Protein AF-A0A438F5X7-F1 (afdb_monomer_lite)

Radius of gyration: 51.56 Å; chains: 1; bounding box: 96×73×176 Å

Organism: Vitis vinifera (NCBI:txid29760)

Structure (mmCIF, N/CA/C/O backbone):
data_AF-A0A438F5X7-F1
#
_entry.id   AF-A0A438F5X7-F1
#
loop_
_atom_site.group_PDB
_atom_site.id
_atom_site.type_symbol
_atom_site.label_atom_id
_atom_site.label_alt_id
_atom_site.label_comp_id
_atom_site.label_asym_id
_atom_site.label_entity_id
_atom_site.label_seq_id
_atom_site.pdbx_PDB_ins_code
_atom_site.Cartn_x
_atom_site.Cartn_y
_atom_site.Cartn_z
_atom_site.occupancy
_atom_site.B_iso_or_equiv
_atom_site.auth_seq_id
_atom_site.auth_comp_id
_atom_site.auth_asym_id
_atom_site.auth_atom_id
_atom_site.pdbx_PDB_model_num
ATOM 1 N N . MET A 1 1 ? -17.882 -54.448 -46.884 1.00 40.34 1 MET A N 1
ATOM 2 C CA . MET A 1 1 ? -16.966 -53.288 -46.824 1.00 40.34 1 MET A CA 1
ATOM 3 C C . MET A 1 1 ? -17.602 -52.242 -45.924 1.00 40.34 1 MET A C 1
ATOM 5 O O . MET A 1 1 ? -18.756 -51.895 -46.137 1.00 40.34 1 MET A O 1
ATOM 9 N N . ALA A 1 2 ? -16.912 -51.897 -44.838 1.00 37.09 2 ALA A N 1
ATOM 10 C CA . ALA A 1 2 ? -17.431 -51.142 -43.701 1.00 37.09 2 ALA A CA 1
ATOM 11 C C . ALA A 1 2 ? -17.610 -49.647 -44.017 1.00 37.09 2 ALA A C 1
ATOM 13 O O . ALA A 1 2 ? -16.765 -49.048 -44.678 1.00 37.09 2 ALA A O 1
ATOM 14 N N . LYS A 1 3 ? -18.699 -49.050 -43.517 1.00 41.62 3 LYS A N 1
ATOM 15 C CA . LYS A 1 3 ? -18.909 -47.595 -43.492 1.00 41.62 3 LYS A CA 1
ATOM 16 C C . LYS A 1 3 ? -18.170 -47.022 -42.277 1.00 41.62 3 LYS A C 1
ATOM 18 O O . LYS A 1 3 ? -18.435 -47.506 -41.175 1.00 41.62 3 LYS A O 1
ATOM 23 N N . PRO A 1 4 ? -17.297 -46.011 -42.416 1.00 43.97 4 PRO A N 1
ATOM 24 C CA . PRO A 1 4 ? -16.780 -45.317 -41.252 1.00 43.97 4 PRO A CA 1
ATOM 25 C C . PRO A 1 4 ? -17.845 -44.338 -40.747 1.00 43.97 4 PRO A C 1
ATOM 27 O O . PRO A 1 4 ? -18.221 -43.385 -41.425 1.00 43.97 4 PRO A O 1
ATOM 30 N N . VAL A 1 5 ? -18.348 -44.614 -39.547 1.00 46.50 5 VAL A N 1
ATOM 31 C CA . VAL A 1 5 ? -19.046 -43.649 -38.698 1.00 46.50 5 VAL A CA 1
ATOM 32 C C . VAL A 1 5 ? -17.956 -42.772 -38.086 1.00 46.50 5 VAL A C 1
ATOM 34 O O . VAL A 1 5 ? -17.192 -43.246 -37.249 1.00 46.50 5 VAL A O 1
ATOM 37 N N . ALA A 1 6 ? -17.841 -41.528 -38.548 1.00 45.94 6 ALA A N 1
ATOM 38 C CA . ALA A 1 6 ? -16.925 -40.547 -37.982 1.00 45.94 6 ALA A CA 1
ATOM 39 C C . ALA A 1 6 ? -17.704 -39.543 -37.127 1.00 45.94 6 ALA A C 1
ATOM 41 O O . ALA A 1 6 ? -18.718 -38.976 -37.526 1.00 45.94 6 ALA A O 1
ATOM 42 N N . TRP A 1 7 ? -17.213 -39.422 -35.907 1.00 48.62 7 TRP A N 1
ATOM 43 C CA . TRP A 1 7 ? -17.745 -38.730 -34.752 1.00 48.62 7 TRP A CA 1
ATOM 44 C C . TRP A 1 7 ? -17.455 -37.230 -34.864 1.00 48.62 7 TRP A C 1
ATOM 46 O O . TRP A 1 7 ? -16.310 -36.833 -35.049 1.00 48.62 7 TRP A O 1
ATOM 56 N N . GLY A 1 8 ? -18.483 -36.397 -34.734 1.00 43.09 8 GLY A N 1
ATOM 57 C CA . GLY A 1 8 ? -18.336 -34.947 -34.670 1.00 43.09 8 GLY A CA 1
ATOM 58 C C . GLY A 1 8 ? -19.686 -34.320 -34.377 1.00 43.09 8 GLY A C 1
ATOM 59 O O . GLY A 1 8 ? -20.473 -34.077 -35.283 1.00 43.09 8 GLY A O 1
ATOM 60 N N . LYS A 1 9 ? -20.007 -34.132 -33.096 1.00 52.09 9 LYS A N 1
ATOM 61 C CA . LYS A 1 9 ? -21.166 -33.325 -32.706 1.00 52.09 9 LYS A CA 1
ATOM 62 C C . LYS A 1 9 ? -20.841 -31.885 -33.099 1.00 52.09 9 LYS A C 1
ATOM 64 O O . LYS A 1 9 ? -19.916 -31.306 -32.542 1.00 52.09 9 LYS A O 1
ATOM 69 N N . ASN A 1 10 ? -21.551 -31.344 -34.083 1.00 57.53 10 ASN A N 1
ATOM 70 C CA . ASN A 1 10 ? -21.410 -29.951 -34.488 1.00 57.53 10 ASN A CA 1
ATOM 71 C C . ASN A 1 10 ? -21.817 -29.068 -33.297 1.00 57.53 10 ASN A C 1
ATOM 73 O O . ASN A 1 10 ? -22.972 -29.080 -32.884 1.00 57.53 10 ASN A O 1
ATOM 77 N N . PHE A 1 11 ? -20.857 -28.346 -32.717 1.00 63.59 11 PHE A N 1
ATOM 78 C CA . PHE A 1 11 ? -21.060 -27.441 -31.574 1.00 63.59 11 PHE A CA 1
ATOM 79 C C . PHE A 1 11 ? -21.682 -26.091 -31.975 1.00 63.59 11 PHE A C 1
ATOM 81 O O . PHE A 1 11 ? -21.768 -25.178 -31.160 1.00 63.59 11 PHE A O 1
ATOM 88 N N . LEU A 1 12 ? -22.096 -25.953 -33.234 1.00 73.88 12 LEU A N 1
ATOM 89 C CA . LEU A 1 12 ? -22.633 -24.728 -33.810 1.00 73.88 12 LEU A CA 1
ATOM 90 C C . LEU A 1 12 ? -24.097 -24.965 -34.196 1.00 73.88 12 LEU A C 1
ATOM 92 O O . LEU A 1 12 ? -24.419 -26.001 -34.778 1.00 73.88 12 LEU A O 1
ATOM 96 N N . SER A 1 13 ? -24.971 -24.012 -33.858 1.00 80.31 13 SER A N 1
ATOM 97 C CA . SER A 1 13 ? -26.378 -24.026 -34.285 1.00 80.31 13 SER A CA 1
ATOM 98 C C . SER A 1 13 ? -26.472 -24.034 -35.816 1.00 80.31 13 SER A C 1
ATOM 100 O O . SER A 1 13 ? -25.595 -23.472 -36.477 1.00 80.31 13 SER A O 1
ATOM 102 N N . SER A 1 14 ? -27.533 -24.630 -36.375 1.00 78.06 14 SER A N 1
ATOM 103 C CA . SER A 1 14 ? -27.770 -24.693 -37.830 1.00 78.06 14 SER A CA 1
ATOM 104 C C . SER A 1 14 ? -27.640 -23.310 -38.476 1.00 78.06 14 SER A C 1
ATOM 106 O O . SER A 1 14 ? -26.926 -23.155 -39.464 1.00 78.06 14 SER A O 1
ATOM 108 N N . ASP A 1 15 ? -28.206 -22.292 -37.829 1.00 80.12 15 ASP A N 1
ATOM 109 C CA . ASP A 1 15 ? -28.169 -20.897 -38.275 1.00 80.12 15 ASP A CA 1
ATOM 110 C C . ASP A 1 15 ? -26.737 -20.340 -38.336 1.00 80.12 15 ASP A C 1
ATOM 112 O O . ASP A 1 15 ? -26.377 -19.600 -39.246 1.00 80.12 15 ASP A O 1
ATOM 116 N N . VAL A 1 16 ? -25.874 -20.734 -37.391 1.00 82.50 16 VAL A N 1
ATOM 117 C CA . VAL A 1 16 ? -24.464 -20.311 -37.362 1.00 82.50 16 VAL A CA 1
ATOM 118 C C . VAL A 1 16 ? -23.668 -21.028 -38.450 1.00 82.50 16 VAL A C 1
ATOM 120 O O . VAL A 1 16 ? -22.801 -20.425 -39.079 1.00 82.50 16 VAL A O 1
ATOM 123 N N . THR A 1 17 ? -23.962 -22.304 -38.710 1.00 81.69 17 THR A N 1
ATOM 124 C CA . THR A 1 17 ? -23.321 -23.039 -39.810 1.00 81.69 17 THR A CA 1
ATOM 125 C C . THR A 1 17 ? -23.743 -22.518 -41.181 1.00 81.69 17 THR A C 1
ATOM 127 O O . THR A 1 17 ? -22.909 -22.435 -42.081 1.00 81.69 17 THR A O 1
ATOM 130 N N . GLU A 1 18 ? -25.004 -22.111 -41.328 1.00 86.44 18 GLU A N 1
ATOM 131 C CA . GLU A 1 18 ? -25.523 -21.490 -42.544 1.00 86.44 18 GLU A CA 1
ATOM 132 C C . GLU A 1 18 ? -24.901 -20.109 -42.760 1.00 86.44 18 GLU A C 1
ATOM 134 O O . GLU A 1 18 ? -24.342 -19.866 -43.825 1.00 86.44 18 GLU A O 1
ATOM 139 N N . ALA A 1 19 ? -24.845 -19.266 -41.725 1.00 85.94 19 ALA A N 1
ATOM 140 C CA . ALA A 1 19 ? -24.191 -17.960 -41.797 1.00 85.94 19 ALA A CA 1
ATOM 141 C C . ALA A 1 19 ? -22.692 -18.057 -42.144 1.00 85.94 19 ALA A C 1
ATOM 143 O O . ALA A 1 19 ? -22.159 -17.216 -42.872 1.00 85.94 19 ALA A O 1
ATOM 144 N N . LEU A 1 20 ? -21.990 -19.087 -41.658 1.00 85.56 20 LEU A N 1
ATOM 145 C CA . LEU A 1 20 ? -20.592 -19.333 -42.026 1.00 85.56 20 LEU A CA 1
ATOM 146 C C . LEU A 1 20 ? -20.448 -19.764 -43.487 1.00 85.56 20 LEU A C 1
ATOM 148 O O . LEU A 1 20 ? -19.564 -19.258 -44.177 1.00 85.56 20 LEU A O 1
ATOM 152 N N . LEU A 1 21 ? -21.323 -20.648 -43.972 1.00 87.38 21 LEU A N 1
ATOM 153 C CA . LEU A 1 21 ? -21.346 -21.053 -45.379 1.00 87.38 21 LEU A CA 1
ATOM 154 C C . LEU A 1 21 ? -21.717 -19.887 -46.302 1.00 87.38 21 LEU A C 1
ATOM 156 O O . LEU A 1 21 ? -21.132 -19.747 -47.375 1.00 87.38 21 LEU A O 1
ATOM 160 N N . GLU A 1 22 ? -22.653 -19.029 -45.901 1.00 87.62 22 GLU A N 1
ATOM 161 C CA . GLU A 1 22 ? -22.992 -17.804 -46.629 1.00 87.62 22 GLU A CA 1
ATOM 162 C C . GLU A 1 22 ? -21.808 -16.840 -46.676 1.00 87.62 22 GLU A C 1
ATOM 164 O O . GLU A 1 22 ? -21.450 -16.357 -47.750 1.00 87.62 22 GLU A O 1
ATOM 169 N N . ARG A 1 23 ? -21.130 -16.621 -45.546 1.00 88.00 23 ARG A N 1
ATOM 170 C CA . ARG A 1 23 ? -19.931 -15.780 -45.488 1.00 88.00 23 ARG A CA 1
ATOM 171 C C . ARG A 1 23 ? -18.790 -16.339 -46.339 1.00 88.00 23 ARG A C 1
ATOM 173 O O . ARG A 1 23 ? -18.093 -15.566 -46.991 1.00 88.00 23 ARG A O 1
ATOM 180 N N . GLU A 1 24 ? -18.613 -17.657 -46.375 1.00 90.94 24 GLU A N 1
ATOM 181 C CA . GLU A 1 24 ? -17.625 -18.315 -47.236 1.00 90.94 24 GLU A CA 1
ATOM 182 C C . GLU A 1 24 ? -17.968 -18.150 -48.724 1.00 90.94 24 GLU A C 1
ATOM 184 O O . GLU A 1 24 ? -17.088 -17.866 -49.538 1.00 90.94 24 GLU A O 1
ATOM 189 N N . ARG A 1 25 ? -19.249 -18.275 -49.094 1.00 92.62 25 ARG A N 1
ATOM 190 C CA . ARG A 1 25 ? -19.718 -18.037 -50.469 1.00 92.62 25 ARG A CA 1
ATOM 191 C C . ARG A 1 25 ? -19.503 -16.592 -50.900 1.00 92.62 25 ARG A C 1
ATOM 193 O O . ARG A 1 25 ? -19.044 -16.369 -52.014 1.00 92.62 25 ARG A O 1
ATOM 200 N N . LEU A 1 26 ? -19.796 -15.629 -50.026 1.00 91.50 26 LEU A N 1
ATOM 201 C CA . LEU A 1 26 ? -19.549 -14.211 -50.291 1.00 91.50 26 LEU A CA 1
ATOM 202 C C . LEU A 1 26 ? -18.054 -13.924 -50.451 1.00 91.50 26 LEU A C 1
ATOM 204 O O . LEU A 1 26 ? -17.671 -13.207 -51.369 1.00 91.50 26 LEU A O 1
ATOM 208 N N . ALA A 1 27 ? -17.205 -14.523 -49.612 1.00 88.00 27 ALA A N 1
ATOM 209 C CA . ALA A 1 27 ? -15.756 -14.385 -49.734 1.00 88.00 27 ALA A CA 1
ATOM 210 C C . ALA A 1 27 ? -15.238 -14.937 -51.071 1.00 88.00 27 ALA A C 1
ATOM 212 O O . ALA A 1 27 ? -14.456 -14.270 -51.742 1.00 88.00 27 ALA A O 1
ATOM 213 N N . LYS A 1 28 ? -15.723 -16.112 -51.495 1.00 92.69 28 LYS A N 1
ATOM 214 C CA . LYS A 1 28 ? -15.392 -16.689 -52.807 1.00 92.69 28 LYS A CA 1
ATOM 215 C C . LYS A 1 28 ? -15.883 -15.822 -53.964 1.00 92.69 28 LYS A C 1
ATOM 217 O O . LYS A 1 28 ? -15.121 -15.582 -54.886 1.00 92.69 28 LYS A O 1
ATOM 222 N N . ALA A 1 29 ? -17.104 -15.293 -53.888 1.00 92.69 29 ALA A N 1
ATOM 223 C CA . ALA A 1 29 ? -17.639 -14.407 -54.920 1.00 92.69 29 ALA A CA 1
ATOM 224 C C . ALA A 1 29 ? -16.824 -13.109 -55.060 1.00 92.69 29 ALA A C 1
ATOM 226 O O . ALA A 1 29 ? -16.543 -12.689 -56.179 1.00 92.69 29 ALA A O 1
ATOM 227 N N . LEU A 1 30 ? -16.404 -12.506 -53.941 1.00 90.00 30 LEU A N 1
ATOM 228 C CA . LEU A 1 30 ? -15.525 -11.331 -53.950 1.00 90.00 30 LEU A CA 1
ATOM 229 C C . LEU A 1 30 ? -14.145 -11.658 -54.531 1.00 90.00 30 LEU A C 1
ATOM 231 O O . LEU A 1 30 ? -13.606 -10.870 -55.304 1.00 90.00 30 LEU A O 1
ATOM 235 N N . GLN A 1 31 ? -13.593 -12.826 -54.197 1.00 90.25 31 GLN A N 1
ATOM 236 C CA . GLN A 1 31 ? -12.319 -13.283 -54.744 1.00 90.25 31 GLN A CA 1
ATOM 237 C C . GLN A 1 31 ? -12.408 -13.545 -56.257 1.00 90.25 31 GLN A C 1
ATOM 239 O O . GLN A 1 31 ? -11.528 -13.124 -57.002 1.00 90.25 31 GLN A O 1
ATOM 244 N N . ASP A 1 32 ? -13.487 -14.169 -56.733 1.00 92.69 32 ASP A N 1
ATOM 245 C CA . ASP A 1 32 ? -13.722 -14.406 -58.160 1.00 92.69 32 ASP A CA 1
ATOM 246 C C . ASP A 1 32 ? -13.928 -13.088 -58.926 1.00 92.69 32 ASP A C 1
ATOM 248 O O . ASP A 1 32 ? -13.474 -12.949 -60.063 1.00 92.69 32 ASP A O 1
ATOM 252 N N . GLU A 1 33 ? -14.592 -12.099 -58.322 1.00 91.31 33 GLU A N 1
ATOM 253 C CA . GLU A 1 33 ? -14.751 -10.760 -58.899 1.00 91.31 33 GLU A CA 1
ATOM 254 C C . GLU A 1 33 ? -13.409 -10.019 -58.987 1.00 91.31 33 GLU A C 1
ATOM 256 O O . GLU A 1 33 ? -13.107 -9.413 -60.019 1.00 91.31 33 GLU A O 1
ATOM 261 N N . GLU A 1 34 ? -12.567 -10.124 -57.957 1.00 87.00 34 GLU A N 1
ATOM 262 C CA . GLU A 1 34 ? -11.200 -9.601 -57.969 1.00 87.00 34 GLU A CA 1
ATOM 263 C C . GLU A 1 34 ? -10.337 -10.297 -59.036 1.00 87.00 34 GLU A C 1
ATOM 265 O O . GLU A 1 34 ? -9.633 -9.630 -59.800 1.00 87.00 34 GLU A O 1
ATOM 270 N N . GLU A 1 35 ? -10.417 -11.625 -59.164 1.00 84.69 35 GLU A N 1
ATOM 271 C CA . GLU A 1 35 ? -9.707 -12.371 -60.209 1.00 84.69 35 GLU A CA 1
ATOM 272 C C . GLU A 1 35 ? -10.216 -12.018 -61.612 1.00 84.69 35 GLU A C 1
ATOM 274 O O . GLU A 1 35 ? -9.417 -11.831 -62.535 1.00 84.69 35 GLU A O 1
ATOM 279 N N . GLN A 1 36 ? -11.525 -11.828 -61.786 1.00 89.75 36 GLN A N 1
ATOM 280 C CA . GLN A 1 36 ? -12.088 -11.315 -63.034 1.00 89.75 36 GLN A CA 1
ATOM 281 C C . GLN A 1 36 ? -11.627 -9.886 -63.321 1.00 89.75 36 GLN A C 1
ATOM 283 O O . GLN A 1 36 ? -11.344 -9.568 -64.477 1.00 89.75 36 GLN A O 1
ATOM 288 N N . ALA A 1 37 ? -11.508 -9.024 -62.310 1.00 85.12 37 ALA A N 1
ATOM 289 C CA . ALA A 1 37 ? -10.956 -7.683 -62.464 1.00 85.12 37 ALA A CA 1
ATOM 290 C C . ALA A 1 37 ? -9.475 -7.734 -62.871 1.00 85.12 37 ALA A C 1
ATOM 292 O O . ALA A 1 37 ? -9.073 -7.001 -63.779 1.00 85.12 37 ALA A O 1
ATOM 293 N N . ARG A 1 38 ? -8.681 -8.652 -62.297 1.00 84.19 38 ARG A N 1
ATOM 294 C CA . ARG A 1 38 ? -7.292 -8.901 -62.720 1.00 84.19 38 ARG A CA 1
ATOM 295 C C . ARG A 1 38 ? -7.217 -9.377 -64.163 1.00 84.19 38 ARG A C 1
ATOM 297 O O . ARG A 1 38 ? -6.422 -8.835 -64.923 1.00 84.19 38 ARG A O 1
ATOM 304 N N . LEU A 1 39 ? -8.051 -10.335 -64.564 1.00 80.88 39 LEU A N 1
ATOM 305 C CA . LEU A 1 39 ? -8.083 -10.826 -65.943 1.00 80.88 39 LEU A CA 1
ATOM 306 C C . LEU A 1 39 ? -8.520 -9.733 -66.920 1.00 80.88 39 LEU A C 1
ATOM 308 O O . LEU A 1 39 ? -7.877 -9.570 -67.953 1.00 80.88 39 LEU A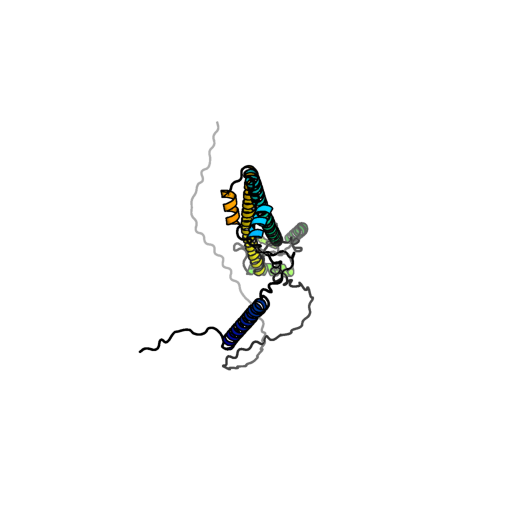 O 1
ATOM 312 N N . ARG A 1 40 ? -9.536 -8.931 -66.572 1.00 81.62 40 ARG A N 1
ATOM 313 C CA . ARG A 1 40 ? -9.971 -7.770 -67.367 1.00 81.62 40 ARG A CA 1
ATOM 314 C C . ARG A 1 40 ? -8.850 -6.742 -67.515 1.00 81.62 40 ARG A C 1
ATOM 316 O O . ARG A 1 40 ? -8.607 -6.281 -68.630 1.00 81.62 40 ARG A O 1
ATOM 323 N N . ALA A 1 41 ? -8.127 -6.438 -66.436 1.00 76.00 41 ALA A N 1
ATOM 324 C CA . ALA A 1 41 ? -6.950 -5.574 -66.472 1.00 76.00 41 ALA A CA 1
ATOM 325 C C . ALA A 1 41 ? -5.831 -6.167 -67.344 1.00 76.00 41 ALA A C 1
ATOM 327 O O . ALA A 1 41 ? -5.260 -5.456 -68.164 1.00 76.00 41 ALA A O 1
ATOM 328 N N . SER A 1 42 ? -5.561 -7.472 -67.251 1.00 68.50 42 SER A N 1
ATOM 329 C CA . SER A 1 42 ? -4.578 -8.149 -68.104 1.00 68.50 42 SER A CA 1
ATOM 330 C C . SER A 1 42 ? -4.976 -8.158 -69.584 1.00 68.50 42 SER A C 1
ATOM 332 O O . SER A 1 42 ? -4.110 -7.968 -70.428 1.00 68.50 42 SER A O 1
ATOM 334 N N . THR A 1 43 ? -6.261 -8.299 -69.926 1.00 66.75 43 THR A N 1
ATOM 335 C CA . THR A 1 43 ? -6.733 -8.184 -71.322 1.00 66.75 43 THR A CA 1
ATOM 336 C C . THR A 1 43 ? -6.690 -6.759 -71.873 1.00 66.75 43 THR A C 1
ATOM 338 O O . THR A 1 43 ? -6.595 -6.595 -73.085 1.00 66.75 43 THR A O 1
ATOM 341 N N . LEU A 1 44 ? -6.732 -5.731 -71.017 1.00 60.47 44 LEU A N 1
ATOM 342 C CA . LEU A 1 44 ? -6.516 -4.336 -71.424 1.00 60.47 44 LEU A CA 1
ATOM 343 C C . LEU A 1 44 ? -5.029 -4.030 -71.673 1.00 60.47 44 LEU A C 1
ATOM 345 O O . LEU A 1 44 ? -4.709 -3.082 -72.387 1.00 60.47 44 LEU A O 1
ATOM 349 N N . ILE A 1 45 ? -4.123 -4.856 -71.141 1.00 56.84 45 ILE A N 1
ATOM 350 C CA . ILE A 1 45 ? -2.680 -4.795 -71.390 1.00 56.84 45 ILE A CA 1
ATOM 351 C C . ILE A 1 45 ? -2.341 -5.739 -72.557 1.00 56.84 45 ILE A C 1
ATOM 353 O O . ILE A 1 45 ? -1.640 -6.737 -72.420 1.00 56.84 45 ILE A O 1
ATOM 357 N N . THR A 1 46 ? -2.846 -5.435 -73.750 1.00 49.78 46 THR A N 1
ATOM 358 C CA . THR A 1 46 ? -2.214 -5.902 -74.994 1.00 49.78 46 THR A CA 1
ATOM 359 C C . THR A 1 46 ? -1.074 -4.947 -75.354 1.00 49.78 46 THR A C 1
ATOM 361 O O . THR A 1 46 ? -1.292 -3.733 -75.324 1.00 49.78 46 THR A O 1
ATOM 364 N N . PRO A 1 47 ? 0.127 -5.430 -75.726 1.00 50.97 47 PRO A N 1
ATOM 365 C CA . PRO A 1 47 ? 1.209 -4.554 -76.142 1.00 50.97 47 PRO A CA 1
ATOM 366 C C . PRO A 1 47 ? 0.869 -3.987 -77.523 1.00 50.97 47 PRO A C 1
ATOM 368 O O . PRO A 1 47 ? 1.078 -4.629 -78.552 1.00 50.97 47 PRO A O 1
ATOM 371 N N . THR A 1 48 ? 0.333 -2.769 -77.549 1.00 40.25 48 THR A N 1
ATOM 372 C CA . THR A 1 48 ? 0.352 -1.944 -78.755 1.00 40.25 48 THR A CA 1
ATOM 373 C C . THR A 1 48 ? 1.813 -1.628 -79.038 1.00 40.25 48 THR A C 1
ATOM 375 O O . THR A 1 48 ? 2.445 -0.849 -78.327 1.00 40.25 48 THR A O 1
ATOM 378 N N . VAL A 1 49 ? 2.368 -2.268 -80.067 1.00 55.00 49 VAL A N 1
ATOM 379 C CA . VAL A 1 49 ? 3.630 -1.857 -80.684 1.00 55.00 49 VAL A CA 1
ATOM 380 C C . VAL A 1 49 ? 3.382 -0.486 -81.308 1.00 55.00 49 VAL A C 1
ATOM 382 O O . VAL A 1 49 ? 2.928 -0.364 -82.442 1.00 55.00 49 VAL A O 1
ATOM 385 N N . GLY A 1 50 ? 3.610 0.549 -80.509 1.00 42.16 50 GLY A N 1
ATOM 386 C CA . GLY A 1 50 ? 3.506 1.949 -80.877 1.00 42.16 50 GLY A CA 1
ATOM 387 C C . GLY A 1 50 ? 4.734 2.663 -80.345 1.00 42.16 50 GLY A C 1
ATOM 388 O O . GLY A 1 50 ? 4.865 2.886 -79.146 1.00 42.16 50 GLY A O 1
ATOM 389 N N . ILE A 1 51 ? 5.654 2.962 -81.257 1.00 52.41 51 ILE A N 1
ATOM 390 C CA . ILE A 1 51 ? 6.807 3.829 -81.036 1.00 52.41 51 ILE A CA 1
ATOM 391 C C . ILE A 1 51 ? 6.284 5.171 -80.519 1.00 52.41 51 ILE A C 1
ATOM 393 O O . ILE A 1 51 ? 5.658 5.903 -81.277 1.00 52.41 51 ILE A O 1
ATOM 397 N N . THR A 1 52 ? 6.567 5.498 -79.262 1.00 38.91 52 THR A N 1
ATOM 398 C CA . THR A 1 52 ? 6.536 6.878 -78.768 1.00 38.91 52 THR A CA 1
ATOM 399 C C . THR A 1 52 ? 7.506 7.003 -77.608 1.00 38.91 52 THR A C 1
ATOM 401 O O . THR A 1 52 ? 7.426 6.283 -76.615 1.00 38.91 52 THR A O 1
ATOM 404 N N . GLU A 1 53 ? 8.465 7.896 -77.806 1.00 50.38 53 GLU A N 1
ATOM 405 C CA . GLU A 1 53 ? 9.486 8.291 -76.856 1.00 50.38 53 GLU A CA 1
ATOM 406 C C . GLU A 1 53 ? 8.855 8.868 -75.576 1.00 50.38 53 GLU A C 1
ATOM 408 O O . GLU A 1 53 ? 7.883 9.617 -75.629 1.00 50.38 53 GLU A O 1
ATOM 413 N N . GLN A 1 54 ? 9.485 8.555 -74.442 1.00 52.47 54 GLN A N 1
ATOM 414 C CA . GLN A 1 54 ? 9.335 9.216 -73.140 1.00 52.47 54 GLN A CA 1
ATOM 415 C C . GLN A 1 54 ? 8.005 9.036 -72.388 1.00 52.47 54 GLN A C 1
ATOM 417 O O . GLN A 1 54 ? 7.232 9.974 -72.245 1.00 52.47 54 GLN A O 1
ATOM 422 N N . VAL A 1 55 ? 7.842 7.881 -71.734 1.00 47.03 55 VAL A N 1
ATOM 423 C CA . VAL A 1 55 ? 7.263 7.780 -70.378 1.00 47.03 55 VAL A CA 1
ATOM 424 C C . VAL A 1 55 ? 8.023 6.661 -69.654 1.00 47.03 55 VAL A C 1
ATOM 426 O O . VAL A 1 55 ? 8.238 5.601 -70.235 1.00 47.03 55 VAL A O 1
ATOM 429 N N . GLY A 1 56 ? 8.500 6.928 -68.433 1.00 57.12 56 GLY A N 1
ATOM 430 C CA . GLY A 1 56 ? 9.412 6.058 -67.676 1.00 57.12 56 GLY A CA 1
ATOM 431 C C . GLY A 1 56 ? 8.935 4.607 -67.595 1.00 57.12 56 GLY A C 1
ATOM 432 O O . GLY A 1 56 ? 7.878 4.323 -67.033 1.00 57.12 56 GLY A O 1
ATOM 433 N N . SER A 1 57 ? 9.732 3.705 -68.163 1.00 54.19 57 SER A N 1
ATOM 434 C CA . SER A 1 57 ? 9.446 2.279 -68.316 1.00 54.19 57 SER A CA 1
ATOM 435 C C . SER A 1 57 ? 9.899 1.498 -67.081 1.00 54.19 57 SER A C 1
ATOM 437 O O . SER A 1 57 ? 10.660 0.531 -67.214 1.00 54.19 57 SER A O 1
ATOM 439 N N . ALA A 1 58 ? 9.383 1.928 -65.919 1.00 59.62 58 ALA A N 1
ATOM 440 C CA . ALA A 1 58 ? 9.620 1.362 -64.592 1.00 59.62 58 ALA A CA 1
ATOM 441 C C . ALA A 1 58 ? 9.548 -0.176 -64.618 1.00 59.62 58 ALA A C 1
ATOM 443 O O . ALA A 1 58 ? 8.464 -0.746 -64.742 1.00 59.62 58 ALA A O 1
ATOM 444 N N . GLY A 1 59 ? 10.697 -0.843 -64.488 1.00 66.00 59 GLY A N 1
ATOM 445 C CA . GLY A 1 59 ? 10.797 -2.309 -64.386 1.00 66.00 59 GLY A CA 1
ATOM 446 C C . GLY A 1 59 ? 11.680 -2.990 -65.434 1.00 66.00 59 GLY A C 1
ATOM 447 O O . GLY A 1 59 ? 11.777 -4.217 -65.452 1.00 66.00 59 GLY A O 1
ATOM 448 N N . THR A 1 60 ? 12.355 -2.225 -66.293 1.00 79.12 60 THR A N 1
ATOM 449 C CA . THR A 1 60 ? 13.346 -2.784 -67.225 1.00 79.12 60 THR A CA 1
ATOM 450 C C . THR A 1 60 ? 14.645 -3.108 -66.479 1.00 79.12 60 THR A C 1
ATOM 452 O O . THR A 1 60 ? 15.088 -2.324 -65.644 1.00 79.12 60 THR A O 1
ATOM 455 N N . LEU A 1 61 ? 15.319 -4.221 -66.802 1.00 74.56 61 LEU A N 1
ATOM 456 C CA . LEU A 1 61 ? 16.598 -4.596 -66.167 1.00 74.56 61 LEU A CA 1
ATOM 457 C C . LEU A 1 61 ? 17.651 -3.469 -66.274 1.00 74.56 61 LEU A C 1
ATOM 459 O O . LEU A 1 61 ? 18.415 -3.240 -65.340 1.00 74.56 61 LEU A O 1
ATOM 463 N N . GLY A 1 62 ? 17.619 -2.689 -67.360 1.00 79.31 62 GLY A N 1
ATOM 464 C CA . GLY A 1 62 ? 18.427 -1.476 -67.518 1.00 79.31 62 GLY A CA 1
ATOM 465 C C . GLY A 1 62 ? 18.149 -0.406 -66.458 1.00 79.31 62 GLY A C 1
ATOM 466 O O . GLY A 1 62 ? 19.093 0.124 -65.892 1.00 79.31 62 GLY A O 1
ATOM 467 N N . GLU A 1 63 ? 16.888 -0.158 -66.106 1.00 79.88 63 GLU A N 1
ATOM 468 C CA . GLU A 1 63 ? 16.537 0.771 -65.026 1.00 79.88 63 GLU A CA 1
ATOM 469 C C . GLU A 1 63 ? 16.870 0.211 -63.648 1.00 79.88 63 GLU A C 1
ATOM 471 O O . GLU A 1 63 ? 17.223 0.978 -62.763 1.00 79.88 63 GLU A O 1
ATOM 476 N N . THR A 1 64 ? 16.797 -1.111 -63.446 1.00 78.44 64 THR A N 1
ATOM 477 C CA . THR A 1 64 ? 17.264 -1.711 -62.187 1.00 78.44 64 THR A CA 1
ATOM 478 C C . THR A 1 64 ? 18.768 -1.526 -62.022 1.00 78.44 64 THR A C 1
ATOM 480 O O . THR A 1 64 ? 19.205 -1.137 -60.948 1.00 78.44 64 THR A O 1
ATOM 483 N N . LEU A 1 65 ? 19.551 -1.695 -63.093 1.00 79.44 65 LEU A N 1
ATOM 484 C CA . LEU A 1 65 ? 20.993 -1.439 -63.086 1.00 79.44 65 LEU A CA 1
ATOM 485 C C . LEU A 1 65 ? 21.314 0.055 -62.980 1.00 79.44 65 LEU A C 1
ATOM 487 O O . LEU A 1 65 ? 22.290 0.426 -62.341 1.00 79.44 65 LEU A O 1
ATOM 491 N N . GLU A 1 66 ? 20.503 0.923 -63.579 1.00 76.69 66 GLU A N 1
ATOM 492 C CA . GLU A 1 66 ? 20.675 2.373 -63.509 1.00 76.69 66 GLU A CA 1
ATOM 493 C C . GLU A 1 66 ? 20.255 2.923 -62.136 1.00 76.69 66 GLU A C 1
ATOM 495 O O . GLU A 1 66 ? 20.912 3.810 -61.599 1.00 76.69 66 GLU A O 1
ATOM 500 N N . ALA A 1 67 ? 19.223 2.359 -61.507 1.00 76.44 67 ALA A N 1
ATOM 501 C CA . ALA A 1 67 ? 18.855 2.627 -60.122 1.00 76.44 67 ALA A CA 1
ATOM 502 C C . ALA A 1 67 ? 19.924 2.104 -59.157 1.00 76.44 67 ALA A C 1
ATOM 504 O O . ALA A 1 67 ? 20.300 2.825 -58.236 1.00 76.44 67 ALA A O 1
ATOM 505 N N . ASP A 1 68 ? 20.473 0.914 -59.400 1.00 75.94 68 ASP A N 1
ATOM 506 C CA . ASP A 1 68 ? 21.591 0.364 -58.630 1.00 75.94 68 ASP A CA 1
ATOM 507 C C . ASP A 1 68 ? 22.878 1.187 -58.848 1.00 75.94 68 ASP A C 1
ATOM 509 O O . ASP A 1 68 ? 23.639 1.422 -57.919 1.00 75.94 68 ASP A O 1
ATOM 513 N N . ALA A 1 69 ? 23.091 1.778 -60.027 1.00 76.44 69 ALA A N 1
ATOM 514 C CA . ALA A 1 69 ? 24.193 2.714 -60.263 1.00 76.44 69 ALA A CA 1
ATOM 515 C C . ALA A 1 69 ? 23.971 4.092 -59.604 1.00 76.44 69 ALA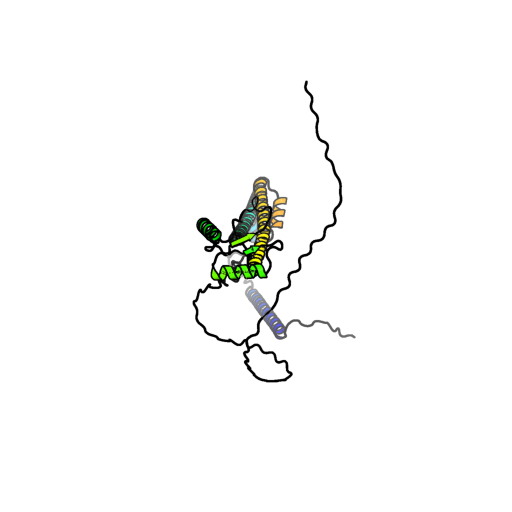 A C 1
ATOM 517 O O . ALA A 1 69 ? 24.924 4.723 -59.142 1.00 76.44 69 ALA A O 1
ATOM 518 N N . ARG A 1 70 ? 22.723 4.579 -59.555 1.00 75.06 70 ARG A N 1
ATOM 519 C CA . ARG A 1 70 ? 22.361 5.888 -58.977 1.00 75.06 70 ARG A CA 1
ATOM 520 C C . ARG A 1 70 ? 22.265 5.855 -57.451 1.00 75.06 70 ARG A C 1
ATOM 522 O O . ARG A 1 70 ? 22.631 6.839 -56.808 1.00 75.06 70 ARG A O 1
ATOM 529 N N . TRP A 1 71 ? 21.800 4.745 -56.882 1.00 72.44 71 TRP A N 1
ATOM 530 C CA . TRP A 1 71 ? 21.494 4.594 -55.455 1.00 72.44 71 TRP A CA 1
ATOM 531 C C . TRP A 1 71 ? 22.301 3.496 -54.757 1.00 72.44 71 TRP A C 1
ATOM 533 O O . TRP A 1 71 ? 22.487 3.576 -53.545 1.00 72.44 71 TRP A O 1
ATOM 543 N N . GLY A 1 72 ? 22.858 2.526 -55.486 1.00 64.50 72 GLY A N 1
ATOM 544 C CA . GLY A 1 72 ? 23.756 1.483 -54.973 1.00 64.50 72 GLY A CA 1
ATOM 545 C C . GLY A 1 72 ? 25.175 1.997 -54.724 1.00 64.50 72 GLY A C 1
ATOM 546 O O . GLY A 1 72 ? 26.175 1.381 -55.102 1.00 64.50 72 GLY A O 1
ATOM 547 N N . LYS A 1 73 ? 25.297 3.143 -54.046 1.00 67.69 73 LYS A N 1
ATOM 548 C CA . LYS A 1 73 ? 26.566 3.517 -53.424 1.00 67.69 73 LYS A CA 1
ATOM 549 C C . LYS A 1 73 ? 26.869 2.473 -52.356 1.00 67.69 73 LYS A C 1
ATOM 551 O O . LYS A 1 73 ? 26.157 2.379 -51.358 1.00 67.69 73 LYS A O 1
ATOM 556 N N . ARG A 1 74 ? 27.935 1.693 -52.555 1.00 64.44 74 ARG A N 1
ATOM 557 C CA . ARG A 1 74 ? 28.498 0.854 -51.492 1.00 64.44 74 ARG A CA 1
ATOM 558 C C . ARG A 1 74 ? 28.890 1.804 -50.364 1.00 64.44 74 ARG A C 1
ATOM 560 O O . ARG A 1 74 ? 29.793 2.613 -50.552 1.00 64.44 74 ARG A O 1
ATOM 567 N N . LEU A 1 75 ? 28.154 1.761 -49.255 1.00 66.19 75 LEU A N 1
ATOM 568 C CA . LEU A 1 75 ? 28.497 2.507 -48.047 1.00 66.19 75 LEU A CA 1
ATOM 569 C C . LEU A 1 75 ? 29.964 2.230 -47.727 1.00 66.19 75 LEU A C 1
ATOM 571 O O . LEU A 1 75 ? 30.364 1.060 -47.692 1.00 66.19 75 LEU A O 1
ATOM 575 N N . ASP A 1 76 ? 30.740 3.294 -47.529 1.00 82.06 76 ASP A N 1
ATOM 576 C CA . ASP A 1 76 ? 32.110 3.149 -47.061 1.00 82.06 76 ASP A CA 1
ATOM 577 C C . ASP A 1 76 ? 32.082 2.430 -45.707 1.00 82.06 76 ASP A C 1
ATOM 579 O O . ASP A 1 76 ? 31.120 2.556 -44.938 1.00 82.06 76 ASP A O 1
ATOM 583 N N . ASP A 1 77 ? 33.110 1.650 -45.394 1.00 84.12 77 ASP A N 1
ATOM 584 C CA . ASP A 1 77 ? 33.144 0.907 -44.131 1.00 84.12 77 ASP A CA 1
ATOM 585 C C . ASP A 1 77 ? 33.092 1.868 -42.928 1.00 84.12 77 ASP A C 1
ATOM 587 O O . ASP A 1 77 ? 32.501 1.549 -41.893 1.00 84.12 77 ASP A O 1
ATOM 591 N N . HIS A 1 78 ? 33.581 3.100 -43.108 1.00 86.50 78 HIS A N 1
ATOM 592 C CA . HIS A 1 78 ? 33.411 4.204 -42.166 1.00 86.50 78 HIS A CA 1
ATOM 593 C C . HIS A 1 78 ? 31.942 4.625 -41.971 1.00 86.50 78 HIS A C 1
ATOM 595 O O . HIS A 1 78 ? 31.494 4.824 -40.838 1.00 86.50 78 HIS A O 1
ATOM 601 N N . ASP A 1 79 ? 31.165 4.734 -43.051 1.00 85.88 79 ASP A N 1
ATOM 602 C CA . ASP A 1 79 ? 29.747 5.100 -42.986 1.00 85.88 79 ASP A CA 1
ATOM 603 C C . ASP A 1 79 ? 28.916 3.991 -42.334 1.00 85.88 79 ASP A C 1
ATOM 605 O O . ASP A 1 79 ? 28.031 4.285 -41.525 1.00 85.88 79 ASP A O 1
ATOM 609 N N . LYS A 1 80 ? 29.246 2.719 -42.598 1.00 86.00 80 LYS A N 1
ATOM 610 C CA . LYS A 1 80 ? 28.636 1.572 -41.905 1.00 86.00 80 LYS A CA 1
ATOM 611 C C . LYS A 1 80 ? 28.896 1.636 -40.402 1.00 86.00 80 LYS A C 1
ATOM 613 O O . LYS A 1 80 ? 27.953 1.548 -39.621 1.00 86.00 80 LYS A O 1
ATOM 618 N N . GLN A 1 81 ? 30.144 1.869 -39.986 1.00 87.50 81 GLN A N 1
ATOM 619 C CA . GLN A 1 81 ? 30.493 2.032 -38.569 1.00 87.50 81 GLN A CA 1
ATOM 620 C C . GLN A 1 81 ? 29.768 3.221 -37.927 1.00 87.50 81 GLN A C 1
ATOM 622 O O . GLN A 1 81 ? 29.309 3.134 -36.789 1.00 87.50 81 GLN A O 1
ATOM 627 N N . LYS A 1 82 ? 29.619 4.333 -38.652 1.00 89.44 82 LYS A N 1
ATOM 628 C CA . LYS A 1 82 ? 28.872 5.505 -38.181 1.00 89.44 82 LYS A CA 1
ATOM 629 C C . LYS A 1 82 ? 27.380 5.211 -38.022 1.00 89.44 82 LYS A C 1
ATOM 631 O O . LYS A 1 82 ? 26.767 5.722 -37.087 1.00 89.44 82 LYS A O 1
ATOM 636 N N . MET A 1 83 ? 26.789 4.418 -38.915 1.00 86.75 83 MET A N 1
ATOM 637 C CA . MET A 1 83 ? 25.398 3.976 -38.792 1.00 86.75 83 MET A CA 1
ATOM 638 C C . MET A 1 83 ? 25.207 3.025 -37.610 1.00 86.75 83 MET A C 1
ATOM 640 O O . MET A 1 83 ? 24.265 3.230 -36.852 1.00 86.75 83 MET A O 1
ATOM 644 N N . LEU A 1 84 ? 26.115 2.066 -37.404 1.00 86.88 84 LEU A N 1
ATOM 645 C CA . LEU A 1 84 ? 26.071 1.140 -36.265 1.00 86.88 84 LEU A CA 1
ATOM 646 C C . LEU A 1 84 ? 26.125 1.887 -34.928 1.00 86.88 84 LEU A C 1
ATOM 648 O O . LEU A 1 84 ? 25.206 1.759 -34.128 1.00 86.88 84 LEU A O 1
ATOM 652 N N . LYS A 1 85 ? 27.087 2.801 -34.753 1.00 86.25 85 LYS A N 1
ATOM 653 C CA . LYS A 1 85 ? 27.177 3.636 -33.540 1.00 86.25 85 LYS A CA 1
ATOM 654 C C . LYS A 1 85 ? 25.920 4.471 -33.295 1.00 86.25 85 LYS A C 1
ATOM 656 O O . LYS A 1 85 ? 25.485 4.642 -32.163 1.00 86.25 85 LYS A O 1
ATOM 661 N N . LYS A 1 86 ? 25.314 5.016 -34.356 1.00 89.75 86 LYS A N 1
ATOM 662 C CA . LYS A 1 86 ? 24.045 5.753 -34.236 1.00 89.75 86 LYS A CA 1
ATOM 663 C C . LYS A 1 86 ? 22.886 4.839 -33.840 1.00 89.75 86 LYS A C 1
ATOM 665 O O . LYS A 1 86 ? 22.034 5.270 -33.069 1.00 89.75 86 LYS A O 1
ATOM 670 N N . ALA A 1 87 ? 22.843 3.621 -34.375 1.00 89.69 87 ALA A N 1
ATOM 671 C CA . ALA A 1 87 ? 21.825 2.633 -34.041 1.00 89.69 87 ALA A CA 1
ATOM 672 C C . ALA A 1 87 ? 21.956 2.168 -32.584 1.00 89.69 87 ALA A C 1
ATOM 674 O O . ALA A 1 87 ? 20.949 2.120 -31.887 1.00 89.69 87 ALA A O 1
ATOM 675 N N . GLU A 1 88 ? 23.176 1.936 -32.099 1.00 87.69 88 GLU A N 1
ATOM 676 C CA . GLU A 1 88 ? 23.464 1.604 -30.696 1.00 87.69 88 GLU A CA 1
ATOM 677 C C . GLU A 1 88 ? 23.013 2.722 -29.746 1.00 87.69 88 GLU A C 1
ATOM 679 O O . GLU A 1 88 ? 22.263 2.473 -28.804 1.00 87.69 88 GLU A O 1
ATOM 684 N N . VAL A 1 89 ? 23.372 3.980 -30.036 1.00 89.75 89 VAL A N 1
ATOM 685 C CA . VAL A 1 89 ? 22.928 5.140 -29.239 1.00 89.75 89 VAL A CA 1
ATOM 686 C C . VAL A 1 89 ? 21.402 5.275 -29.247 1.00 89.75 89 VAL A C 1
ATOM 688 O O . VAL A 1 89 ? 20.799 5.598 -28.223 1.00 89.75 89 VAL A O 1
ATOM 691 N N . ALA A 1 90 ? 20.752 5.007 -30.383 1.00 91.06 90 ALA A N 1
ATOM 692 C CA . ALA A 1 90 ? 19.296 5.010 -30.473 1.00 91.06 90 ALA A CA 1
ATOM 693 C C . ALA A 1 90 ? 18.659 3.852 -29.684 1.00 91.06 90 ALA A C 1
ATOM 695 O O . ALA A 1 90 ? 17.638 4.061 -29.027 1.00 91.06 90 ALA A O 1
ATOM 696 N N . ARG A 1 91 ? 19.252 2.650 -29.711 1.00 89.75 91 ARG A N 1
ATOM 697 C CA . ARG A 1 91 ? 18.801 1.482 -28.934 1.00 89.75 91 ARG A CA 1
ATOM 698 C C . ARG A 1 91 ? 18.881 1.782 -27.438 1.00 89.75 91 ARG A C 1
ATOM 700 O O . ARG A 1 91 ? 17.877 1.655 -26.741 1.00 89.75 91 ARG A O 1
ATOM 707 N N . HIS A 1 92 ? 20.020 2.309 -26.991 1.00 90.62 92 HIS A N 1
ATOM 708 C CA . HIS A 1 92 ? 20.246 2.760 -25.621 1.00 90.62 92 HIS A CA 1
ATOM 709 C C . HIS A 1 92 ? 19.196 3.787 -25.170 1.00 90.62 92 HIS A C 1
ATOM 711 O O . HIS A 1 92 ? 18.502 3.588 -24.174 1.00 90.62 92 HIS A O 1
ATOM 717 N N . ALA A 1 93 ? 19.011 4.860 -25.945 1.00 92.06 93 ALA A N 1
ATOM 718 C CA . ALA A 1 93 ? 18.043 5.906 -25.624 1.00 92.06 93 ALA A CA 1
ATOM 719 C C . ALA A 1 93 ? 16.596 5.379 -25.560 1.00 92.06 93 ALA A C 1
ATOM 721 O O . ALA A 1 93 ? 15.811 5.807 -24.712 1.00 92.06 93 ALA A O 1
ATOM 722 N N . ASN A 1 94 ? 16.229 4.436 -26.432 1.00 91.06 94 ASN A N 1
ATOM 723 C CA . ASN A 1 94 ? 14.902 3.821 -26.418 1.00 91.06 94 ASN A CA 1
ATOM 724 C C . ASN A 1 94 ? 14.667 2.954 -25.177 1.00 91.06 94 ASN A C 1
ATOM 726 O O . ASN A 1 94 ? 13.576 3.018 -24.604 1.00 91.06 94 ASN A O 1
ATOM 730 N N . LEU A 1 95 ? 15.673 2.183 -24.757 1.00 90.94 95 LEU A N 1
ATOM 731 C CA . LEU A 1 95 ? 15.629 1.372 -23.541 1.00 90.94 95 LEU A CA 1
ATOM 732 C C . LEU A 1 95 ? 15.503 2.241 -22.290 1.00 90.94 95 LEU A C 1
ATOM 734 O O . LEU A 1 95 ? 14.581 2.027 -21.504 1.00 90.94 95 LEU A O 1
ATOM 738 N N . VAL A 1 96 ? 16.335 3.277 -22.154 1.00 93.00 96 VAL A N 1
ATOM 739 C CA . VAL A 1 96 ? 16.250 4.233 -21.035 1.00 93.00 96 VAL A CA 1
ATOM 740 C C . VAL A 1 96 ? 14.858 4.860 -20.971 1.00 93.00 96 VAL A C 1
ATOM 742 O O . VAL A 1 96 ? 14.177 4.754 -19.953 1.00 93.00 96 VAL A O 1
ATOM 745 N N . ARG A 1 97 ? 14.346 5.377 -22.095 1.00 93.06 97 ARG A N 1
ATOM 746 C CA . ARG A 1 97 ? 12.989 5.947 -22.170 1.00 93.06 97 ARG A CA 1
ATOM 747 C C . ARG A 1 97 ? 11.892 4.933 -21.818 1.00 93.06 97 ARG A C 1
ATOM 749 O O . ARG A 1 97 ? 10.803 5.302 -21.374 1.00 93.06 97 ARG A O 1
ATOM 756 N N . LYS A 1 98 ? 12.104 3.641 -22.077 1.00 91.81 98 LYS A N 1
ATOM 757 C CA . LYS A 1 98 ? 11.163 2.571 -21.709 1.00 91.81 98 LYS A CA 1
ATOM 758 C C . LYS A 1 98 ? 11.190 2.307 -20.203 1.00 91.81 98 LYS A C 1
ATOM 760 O O . LYS A 1 98 ? 10.119 2.221 -19.601 1.00 91.81 98 LYS A O 1
ATOM 765 N N . LEU A 1 99 ? 12.376 2.248 -19.601 1.00 92.75 99 LEU A N 1
ATOM 766 C CA . LEU A 1 99 ? 12.549 2.100 -18.155 1.00 92.75 99 LEU A CA 1
ATOM 767 C C . LEU A 1 99 ? 11.981 3.298 -17.392 1.00 92.75 99 LEU A C 1
ATOM 769 O O . LEU A 1 99 ? 11.210 3.103 -16.457 1.00 92.75 99 LEU A O 1
ATOM 773 N N . GLU A 1 100 ? 12.260 4.524 -17.836 1.00 93.75 100 GLU A N 1
ATOM 774 C CA . GLU A 1 100 ? 11.726 5.756 -17.240 1.00 93.75 100 GLU A CA 1
ATOM 775 C C . GLU A 1 100 ? 10.194 5.794 -17.264 1.00 93.75 100 GLU A C 1
ATOM 777 O O . GLU A 1 100 ? 9.558 6.117 -16.262 1.00 93.75 100 GLU A O 1
ATOM 782 N N . ARG A 1 101 ? 9.571 5.407 -18.387 1.00 92.31 101 ARG A N 1
ATOM 783 C CA . ARG A 1 101 ? 8.104 5.311 -18.480 1.00 92.31 101 ARG A CA 1
ATOM 784 C C . ARG A 1 101 ? 7.538 4.312 -17.474 1.00 92.31 101 ARG A C 1
ATOM 786 O O . ARG A 1 101 ? 6.544 4.609 -16.814 1.00 92.31 101 ARG A O 1
ATOM 793 N N . ARG A 1 102 ? 8.170 3.146 -17.328 1.00 91.12 102 ARG A N 1
ATOM 794 C CA . ARG A 1 102 ? 7.756 2.131 -16.347 1.00 91.12 102 ARG A CA 1
ATOM 795 C C . ARG A 1 102 ? 7.970 2.595 -14.912 1.00 91.12 102 ARG A C 1
ATOM 797 O O . ARG A 1 102 ? 7.107 2.351 -14.074 1.00 91.12 102 ARG A O 1
ATOM 804 N N . LEU A 1 103 ? 9.070 3.293 -14.646 1.00 94.88 103 LEU A N 1
ATOM 805 C CA . LEU A 1 103 ? 9.357 3.897 -13.351 1.00 94.88 103 LEU A CA 1
ATOM 806 C C . LEU A 1 103 ? 8.274 4.914 -12.989 1.00 94.88 103 LEU A C 1
ATOM 808 O O . LEU A 1 103 ? 7.692 4.806 -11.916 1.00 94.88 103 LEU A O 1
ATOM 812 N N . ALA A 1 104 ? 7.909 5.807 -13.911 1.00 93.62 104 ALA A N 1
ATOM 813 C CA . ALA A 1 104 ? 6.843 6.781 -13.687 1.00 93.62 104 ALA A CA 1
ATOM 814 C C . ALA A 1 104 ? 5.486 6.109 -13.402 1.00 93.62 104 ALA A C 1
ATOM 816 O O . ALA A 1 104 ? 4.723 6.576 -12.557 1.00 93.62 104 ALA A O 1
ATOM 817 N N . LEU A 1 105 ? 5.170 4.997 -14.076 1.00 92.12 105 LEU A N 1
ATOM 818 C CA . LEU A 1 105 ? 3.963 4.216 -13.784 1.00 92.12 105 LEU A CA 1
ATOM 819 C C . LEU A 1 105 ? 4.023 3.564 -12.397 1.00 92.12 105 LEU A C 1
ATOM 821 O O . LEU A 1 105 ? 3.046 3.633 -11.653 1.00 92.12 105 LEU A O 1
ATOM 825 N N . ALA A 1 106 ? 5.154 2.960 -12.032 1.00 93.19 106 ALA A N 1
ATOM 826 C CA . ALA A 1 106 ? 5.346 2.345 -10.721 1.00 93.19 106 ALA A CA 1
ATOM 827 C C . ALA A 1 106 ? 5.260 3.379 -9.585 1.00 93.19 106 ALA A C 1
ATOM 829 O O . ALA A 1 106 ? 4.590 3.125 -8.586 1.00 93.19 106 ALA A O 1
ATOM 830 N N . GLU A 1 107 ? 5.847 4.564 -9.764 1.00 93.81 107 GLU A N 1
ATOM 831 C CA . GLU A 1 107 ? 5.754 5.682 -8.818 1.00 93.81 107 GLU A CA 1
ATOM 832 C C . GLU A 1 107 ? 4.315 6.194 -8.673 1.00 93.81 107 GLU A C 1
ATOM 834 O O . GLU A 1 107 ? 3.859 6.431 -7.556 1.00 93.81 107 GLU A O 1
ATOM 839 N N . ARG A 1 108 ? 3.542 6.282 -9.767 1.00 93.56 108 ARG A N 1
ATOM 840 C CA . ARG A 1 108 ? 2.105 6.607 -9.688 1.00 93.56 108 ARG A CA 1
ATOM 841 C C . ARG A 1 108 ? 1.318 5.555 -8.908 1.00 93.56 108 ARG A C 1
ATOM 843 O O . ARG A 1 108 ? 0.465 5.923 -8.103 1.00 93.56 108 ARG A O 1
ATOM 850 N N . LYS A 1 109 ? 1.580 4.260 -9.128 1.00 92.25 109 LYS A N 1
ATOM 851 C CA . LYS A 1 109 ? 0.931 3.175 -8.366 1.00 92.25 109 LYS A CA 1
ATOM 852 C C . LYS A 1 109 ? 1.295 3.246 -6.883 1.00 92.25 109 LYS A C 1
ATOM 854 O O . LYS A 1 109 ? 0.421 3.083 -6.036 1.00 92.25 109 LYS A O 1
ATOM 859 N N . LEU A 1 110 ? 2.554 3.555 -6.576 1.00 94.00 110 LEU A N 1
ATOM 860 C CA . LEU A 1 110 ? 3.041 3.741 -5.212 1.00 94.00 110 LEU A CA 1
ATOM 861 C C . LEU A 1 110 ? 2.320 4.910 -4.533 1.00 94.00 110 LEU A C 1
ATOM 863 O O . LEU A 1 110 ? 1.746 4.717 -3.466 1.00 94.00 110 LEU A O 1
ATOM 867 N N . MET A 1 111 ? 2.231 6.068 -5.192 1.00 94.06 111 MET A N 1
ATOM 868 C CA . MET A 1 111 ? 1.515 7.235 -4.666 1.00 94.06 111 MET A CA 1
ATOM 869 C C . MET A 1 111 ? 0.029 6.935 -4.403 1.00 94.06 111 MET A C 1
ATOM 871 O O . MET A 1 111 ? -0.514 7.319 -3.369 1.00 94.06 111 MET A O 1
ATOM 875 N N . LYS A 1 112 ? -0.647 6.213 -5.310 1.00 92.62 112 LYS A N 1
ATOM 876 C CA . LYS A 1 112 ? -2.044 5.782 -5.110 1.00 92.62 112 LYS A CA 1
ATOM 877 C C . LYS A 1 112 ? -2.188 4.876 -3.882 1.00 92.62 112 LYS A C 1
ATOM 879 O O . LYS A 1 112 ? -3.099 5.078 -3.080 1.00 92.62 112 LYS A O 1
ATOM 884 N N . ALA A 1 113 ? -1.291 3.905 -3.721 1.00 92.94 113 ALA A N 1
ATOM 885 C CA . ALA A 1 113 ? -1.303 2.993 -2.582 1.00 92.94 113 ALA A CA 1
ATOM 886 C C . ALA A 1 113 ? -1.014 3.718 -1.254 1.00 92.94 113 ALA A C 1
ATOM 888 O O . ALA A 1 113 ? -1.681 3.446 -0.257 1.00 92.94 113 ALA A O 1
ATOM 889 N N . GLU A 1 114 ? -0.091 4.682 -1.241 1.00 93.88 114 GLU A N 1
ATOM 890 C CA . GLU A 1 114 ? 0.206 5.527 -0.074 1.00 93.88 114 GLU A CA 1
ATOM 891 C C . GLU A 1 114 ? -0.974 6.428 0.313 1.00 93.88 114 GLU A C 1
ATOM 893 O O . GLU A 1 114 ? -1.308 6.550 1.495 1.00 93.88 114 GLU A O 1
ATOM 898 N N . ASN A 1 115 ? -1.670 7.003 -0.672 1.00 93.44 115 ASN A N 1
ATOM 899 C CA . ASN A 1 115 ? -2.897 7.763 -0.433 1.00 93.44 115 ASN A CA 1
ATOM 900 C C . ASN A 1 115 ? -3.999 6.872 0.161 1.00 93.44 115 ASN A C 1
ATOM 902 O O . ASN A 1 115 ? -4.674 7.269 1.111 1.00 93.44 115 ASN A O 1
ATOM 906 N N . ALA A 1 116 ? -4.172 5.653 -0.360 1.00 91.56 116 ALA A N 1
ATOM 907 C CA . ALA A 1 116 ? -5.126 4.689 0.182 1.00 91.56 116 ALA A CA 1
ATOM 908 C C . ALA A 1 116 ? -4.767 4.268 1.617 1.00 91.56 116 ALA A C 1
ATOM 910 O O . ALA A 1 116 ? -5.650 4.189 2.470 1.00 91.56 116 ALA A O 1
ATOM 911 N N . LEU A 1 117 ? -3.479 4.053 1.906 1.00 93.94 117 LEU A N 1
ATOM 912 C CA . LEU A 1 117 ? -2.997 3.760 3.255 1.00 93.94 117 LEU A CA 1
ATOM 913 C C . LEU A 1 117 ? -3.295 4.922 4.209 1.00 93.94 117 LEU A C 1
ATOM 915 O O . LEU A 1 117 ? -3.801 4.690 5.303 1.00 93.94 117 LEU A O 1
ATOM 919 N N . SER A 1 118 ? -3.060 6.160 3.771 1.00 92.06 118 SER A N 1
ATOM 920 C CA . SER A 1 118 ? -3.329 7.367 4.560 1.00 92.06 118 SER A CA 1
ATOM 921 C C . SER A 1 118 ? -4.807 7.484 4.946 1.00 92.06 118 SER A C 1
ATOM 923 O O . SER A 1 118 ? -5.112 7.770 6.103 1.00 92.06 118 SER A O 1
ATOM 925 N N . LYS A 1 119 ? -5.728 7.178 4.016 1.00 90.19 119 LYS A N 1
ATOM 926 C CA . LYS A 1 119 ? -7.175 7.113 4.295 1.00 90.19 119 LYS A CA 1
ATOM 927 C C . LYS A 1 119 ? -7.485 6.075 5.381 1.00 90.19 119 LYS A C 1
ATOM 929 O O . LYS A 1 119 ? -8.167 6.383 6.352 1.00 90.19 119 LYS A O 1
ATOM 934 N N . VAL A 1 120 ? -6.950 4.857 5.262 1.00 89.81 120 VAL A N 1
ATOM 935 C CA . VAL A 1 120 ? -7.163 3.788 6.259 1.00 89.81 120 VAL A CA 1
ATOM 936 C C . VAL A 1 120 ? -6.579 4.166 7.625 1.00 89.81 120 VAL A C 1
ATOM 938 O O . VAL A 1 120 ? -7.199 3.934 8.662 1.00 89.81 120 VAL A O 1
ATOM 941 N N . GLU A 1 121 ? -5.394 4.774 7.656 1.00 89.88 121 GLU A N 1
ATOM 942 C CA . GLU A 1 121 ? -4.776 5.255 8.894 1.00 89.88 121 GLU A CA 1
ATOM 943 C C . GLU A 1 121 ? -5.600 6.356 9.566 1.00 89.88 121 GLU A C 1
ATOM 945 O O . GLU A 1 121 ? -5.671 6.394 10.796 1.00 89.88 121 GLU A O 1
ATOM 950 N N . GLU A 1 122 ? -6.251 7.220 8.789 1.00 88.19 122 GLU A N 1
ATOM 951 C CA . GLU A 1 122 ? -7.193 8.211 9.301 1.00 88.19 122 GLU A CA 1
ATOM 952 C C . GLU A 1 122 ? -8.415 7.551 9.950 1.00 88.19 122 GLU A C 1
ATOM 954 O O . GLU A 1 122 ? -8.720 7.865 11.100 1.00 88.19 122 GLU A O 1
ATOM 959 N N . PHE A 1 123 ? -9.033 6.558 9.300 1.00 81.56 123 PHE A N 1
ATOM 960 C CA . PHE A 1 123 ? -10.145 5.785 9.879 1.00 81.56 123 PHE A CA 1
ATOM 961 C C . PHE A 1 123 ? -9.767 5.039 11.168 1.00 81.56 123 PHE A C 1
ATOM 963 O O . PHE A 1 123 ? -10.610 4.813 12.040 1.00 81.56 123 PHE A O 1
ATOM 970 N N . LEU A 1 124 ? -8.502 4.639 11.314 1.00 82.69 124 LEU A N 1
ATOM 971 C CA . LEU A 1 124 ? -8.015 3.948 12.509 1.00 82.69 124 LEU A CA 1
ATOM 972 C C . LEU A 1 124 ? -7.675 4.889 13.670 1.00 82.69 124 LEU A C 1
ATOM 974 O O . LEU A 1 124 ? -7.560 4.410 14.808 1.00 82.69 124 LEU A O 1
ATOM 978 N N . LYS A 1 125 ? -7.514 6.197 13.428 1.00 79.88 125 LYS A N 1
ATOM 979 C CA . LYS A 1 125 ? -7.331 7.172 14.507 1.00 79.88 125 LYS A CA 1
ATOM 980 C C . LYS A 1 125 ? -8.644 7.269 15.287 1.00 79.88 125 LYS A C 1
ATOM 982 O O . LYS A 1 125 ? -9.685 7.555 14.700 1.00 79.88 125 LYS A O 1
ATOM 987 N N . PRO A 1 126 ? -8.640 7.024 16.609 1.00 70.38 126 PRO A N 1
ATOM 988 C CA . PRO A 1 126 ? -9.851 7.183 17.394 1.00 70.38 126 PRO A CA 1
ATOM 989 C C . PRO A 1 126 ? -10.315 8.636 17.280 1.00 70.38 126 PRO A C 1
ATOM 991 O O . PRO A 1 126 ? -9.550 9.550 17.589 1.00 70.38 126 PRO A O 1
ATOM 994 N N . ALA A 1 127 ? -11.562 8.845 16.849 1.00 62.19 127 ALA A N 1
ATOM 995 C CA . ALA A 1 127 ? -12.193 10.152 16.948 1.00 62.19 127 ALA A CA 1
ATOM 996 C C . ALA A 1 127 ? -12.054 10.623 18.401 1.00 62.19 127 ALA A C 1
ATOM 998 O O . ALA A 1 127 ? -12.375 9.873 19.331 1.00 62.19 127 ALA A O 1
ATOM 999 N N . ASN A 1 128 ? -11.517 11.829 18.603 1.00 56.06 128 ASN A N 1
ATOM 1000 C CA . ASN A 1 128 ? -11.399 12.435 19.924 1.00 56.06 128 ASN A CA 1
ATOM 1001 C C . ASN A 1 128 ? -12.810 12.629 20.479 1.00 56.06 128 ASN A C 1
ATOM 1003 O O . ASN A 1 128 ? -13.438 13.660 20.255 1.00 56.06 128 ASN A O 1
ATOM 1007 N N . ARG A 1 129 ? -13.338 11.616 21.171 1.00 56.88 129 ARG A N 1
ATOM 1008 C CA . ARG A 1 129 ? -14.615 11.756 21.852 1.00 56.88 129 ARG A CA 1
ATOM 1009 C C . ARG A 1 129 ? -14.392 12.785 22.962 1.00 56.88 129 ARG A C 1
ATOM 1011 O O . ARG A 1 129 ? -13.441 12.605 23.736 1.00 56.88 129 ARG A O 1
ATOM 1018 N N . PRO A 1 130 ? -15.200 13.857 23.034 1.00 55.75 130 PRO A N 1
ATOM 1019 C CA . PRO A 1 130 ? -15.134 14.764 24.166 1.00 55.75 130 PRO A CA 1
ATOM 1020 C C . PRO A 1 130 ? -15.276 13.940 25.447 1.00 55.75 130 PRO A C 1
ATOM 1022 O O . PRO A 1 130 ? -15.955 12.907 25.458 1.00 55.75 130 PRO A O 1
ATOM 1025 N N . ALA A 1 131 ? -14.556 14.350 26.493 1.00 56.94 131 ALA A N 1
ATOM 1026 C CA . ALA A 1 131 ? -14.693 13.735 27.804 1.00 56.94 131 ALA A CA 1
ATOM 1027 C C . ALA A 1 131 ? -16.185 13.629 28.141 1.00 56.94 131 ALA A C 1
ATOM 1029 O O . ALA A 1 131 ? -16.923 14.582 27.900 1.00 56.94 131 ALA A O 1
ATOM 1030 N N . ASP A 1 132 ? -16.605 12.455 28.619 1.00 58.53 132 ASP A N 1
ATOM 1031 C CA . ASP A 1 132 ? -17.999 12.171 28.964 1.00 58.53 132 ASP A CA 1
ATOM 1032 C C . ASP A 1 132 ? -18.538 13.341 29.813 1.00 58.53 132 ASP A C 1
ATOM 1034 O O . ASP A 1 132 ? -17.973 13.591 30.887 1.00 58.53 132 ASP A O 1
ATOM 1038 N N . PRO A 1 133 ? -19.539 14.112 29.343 1.00 59.44 133 PRO A N 1
ATOM 1039 C CA . PRO A 1 133 ? -20.055 15.263 30.083 1.00 59.44 133 PRO A CA 1
ATOM 1040 C C . PRO A 1 133 ? -20.672 14.852 31.429 1.00 59.44 133 PRO A C 1
ATOM 1042 O O . PRO A 1 133 ? -20.808 15.684 32.317 1.00 59.44 133 PRO A O 1
ATOM 1045 N N . GLU A 1 134 ? -20.958 13.560 31.624 1.00 57.25 134 GLU A N 1
ATOM 1046 C CA . GLU A 1 134 ? -21.398 12.974 32.896 1.00 57.25 134 GLU A CA 1
ATOM 1047 C C . GLU A 1 134 ? -20.238 12.580 33.836 1.00 57.25 134 GLU A C 1
ATOM 1049 O O . GLU A 1 134 ? -20.442 11.961 34.888 1.00 57.25 134 GLU A O 1
ATOM 1054 N N . SER A 1 135 ? -18.985 12.886 33.483 1.00 65.25 135 SER A N 1
ATOM 1055 C CA . SER A 1 135 ? -17.843 12.592 34.348 1.00 65.25 135 SER A CA 1
ATOM 1056 C C . SER A 1 135 ? -17.785 13.568 35.527 1.00 65.25 135 SER A C 1
ATOM 1058 O O . SER A 1 135 ? -17.423 14.727 35.375 1.00 65.25 135 SER A O 1
ATOM 1060 N N . ILE A 1 136 ? -18.118 13.075 36.729 1.00 74.62 136 ILE A N 1
ATOM 1061 C CA . ILE A 1 136 ? -18.092 13.874 37.968 1.00 74.62 136 ILE A CA 1
ATOM 1062 C C . ILE A 1 136 ? -16.740 14.584 38.117 1.00 74.62 136 ILE A C 1
ATOM 1064 O O . ILE A 1 136 ? -15.699 13.927 38.305 1.00 74.62 136 ILE A O 1
ATOM 1068 N N . THR A 1 137 ? -16.778 15.913 38.095 1.00 83.00 137 THR A N 1
ATOM 1069 C CA . THR A 1 137 ? -15.622 16.808 38.231 1.00 83.00 137 THR A CA 1
ATOM 1070 C C . THR A 1 137 ? -14.976 16.696 39.614 1.00 83.00 137 THR A C 1
ATOM 1072 O O . THR A 1 137 ? -15.530 16.120 40.558 1.00 83.00 137 THR A O 1
ATOM 1075 N N . ASP A 1 138 ? -13.742 17.176 39.746 1.00 82.12 138 ASP A N 1
ATOM 1076 C CA . ASP A 1 138 ? -12.979 17.133 40.999 1.00 82.12 138 ASP A CA 1
ATOM 1077 C C . ASP A 1 138 ? -13.684 17.919 42.113 1.00 82.12 138 ASP A C 1
ATOM 1079 O O . ASP A 1 138 ? -13.743 17.475 43.267 1.00 82.12 138 ASP A O 1
ATOM 1083 N N . GLU A 1 139 ? -14.313 19.024 41.732 1.00 86.31 139 GLU A N 1
ATOM 1084 C CA . GLU A 1 139 ? -15.096 19.913 42.575 1.00 86.31 139 GLU A CA 1
ATOM 1085 C C . GLU A 1 139 ? -16.388 19.239 43.049 1.00 86.31 139 GLU A C 1
ATOM 1087 O O . GLU A 1 139 ? -16.646 19.169 44.255 1.00 86.31 139 GLU A O 1
ATOM 1092 N N . GLU A 1 140 ? -17.177 18.674 42.130 1.00 85.75 140 GLU A N 1
ATOM 1093 C CA . GLU A 1 140 ? -18.407 17.943 42.461 1.00 85.75 140 GLU A CA 1
ATOM 1094 C C . GLU A 1 140 ? -18.118 16.764 43.386 1.00 85.75 140 GLU A C 1
ATOM 1096 O O . GLU A 1 140 ? -18.824 16.550 44.369 1.00 85.75 140 GLU A O 1
ATOM 1101 N N . ARG A 1 141 ? -17.023 16.034 43.157 1.00 83.88 141 ARG A N 1
ATOM 1102 C CA . ARG A 1 141 ? -16.573 14.965 44.061 1.00 83.88 141 ARG A CA 1
ATOM 1103 C C . ARG A 1 141 ? -16.271 15.457 45.455 1.00 83.88 141 ARG A C 1
ATOM 1105 O O . ARG A 1 141 ? -16.639 14.787 46.420 1.00 83.88 141 ARG A O 1
ATOM 1112 N N . PHE A 1 142 ? -15.570 16.577 45.581 1.00 87.38 142 PHE A N 1
ATOM 1113 C CA . PHE A 1 142 ? -15.297 17.149 46.890 1.00 87.38 142 PHE A CA 1
ATOM 1114 C C . PHE A 1 142 ? -16.609 17.500 47.605 1.00 87.38 142 PHE A C 1
ATOM 1116 O O . PHE A 1 142 ? -16.783 17.161 48.782 1.00 87.38 142 PHE A O 1
ATOM 1123 N N . MET A 1 143 ? -17.565 18.089 46.880 1.00 89.06 143 MET A N 1
ATOM 1124 C CA . MET A 1 143 ? -18.900 18.385 47.400 1.00 89.06 143 MET A CA 1
ATOM 1125 C C . MET A 1 143 ? -19.654 17.113 47.816 1.00 89.06 143 MET A C 1
ATOM 1127 O O . MET A 1 143 ? -20.099 17.023 48.964 1.00 89.06 143 MET A O 1
ATOM 1131 N N . PHE A 1 144 ? -19.729 16.094 46.955 1.00 89.19 144 PHE A N 1
ATOM 1132 C CA . PHE A 1 144 ? -20.397 14.822 47.243 1.00 89.19 144 PHE A CA 1
ATOM 1133 C C . PHE A 1 144 ? -19.723 14.049 48.376 1.00 89.19 144 PHE A C 1
ATOM 1135 O O . PHE A 1 144 ? -20.412 13.482 49.219 1.00 89.19 144 PHE A O 1
ATOM 1142 N N . ARG A 1 145 ? -18.391 14.072 48.490 1.00 88.44 145 ARG A N 1
ATOM 1143 C CA . ARG A 1 145 ? -17.675 13.468 49.625 1.00 88.44 145 ARG A CA 1
ATOM 1144 C C . ARG A 1 145 ? -18.054 14.153 50.936 1.00 88.44 145 ARG A C 1
ATOM 1146 O O . ARG A 1 145 ? -18.327 13.477 51.928 1.00 88.44 145 ARG A O 1
ATOM 1153 N N . LYS A 1 146 ? -18.108 15.487 50.949 1.00 91.56 146 LYS A N 1
ATOM 1154 C CA . LYS A 1 146 ? -18.511 16.262 52.130 1.00 91.56 146 LYS A CA 1
ATOM 1155 C C . LYS A 1 146 ? -19.976 16.009 52.499 1.00 91.56 146 LYS A C 1
ATOM 1157 O O . LYS A 1 146 ? -20.281 15.854 53.682 1.00 91.56 146 LYS A O 1
ATOM 1162 N N . LEU A 1 147 ? -20.867 15.928 51.510 1.00 91.12 147 LEU A N 1
ATOM 1163 C CA . LEU A 1 147 ? -22.279 15.594 51.707 1.00 91.12 147 LEU A CA 1
ATOM 1164 C C . LEU A 1 147 ? -22.437 14.165 52.244 1.00 91.12 147 LEU A C 1
ATOM 1166 O O . LEU A 1 147 ? -23.070 13.969 53.279 1.00 91.12 147 LEU A O 1
ATOM 1170 N N . GLY A 1 148 ? -21.771 13.196 51.618 1.00 89.94 148 GLY A N 1
ATOM 1171 C CA . GLY A 1 148 ? -21.780 11.783 51.989 1.00 89.94 148 GLY A CA 1
ATOM 1172 C C . GLY A 1 148 ? -21.293 11.535 53.410 1.00 89.94 148 GLY A C 1
ATOM 1173 O O . GLY A 1 148 ? -21.909 10.781 54.157 1.00 89.94 148 GLY A O 1
ATOM 1174 N N . LEU A 1 149 ? -20.243 12.225 53.858 1.00 89.62 149 LEU A N 1
ATOM 1175 C CA . LEU A 1 149 ? -19.780 12.111 55.245 1.00 89.62 149 LEU A CA 1
ATOM 1176 C C . LEU A 1 149 ? -20.837 12.588 56.254 1.00 89.62 149 LEU A C 1
ATOM 1178 O O . LEU A 1 149 ? -20.995 11.949 57.297 1.00 89.62 149 LEU A O 1
ATOM 1182 N N . ARG A 1 150 ? -21.614 13.625 55.914 1.00 89.62 150 ARG A N 1
ATOM 1183 C CA . ARG A 1 150 ? -22.712 14.163 56.739 1.00 89.62 150 ARG A CA 1
ATOM 1184 C C . ARG A 1 150 ? -23.986 13.311 56.702 1.00 89.62 150 ARG A C 1
ATOM 1186 O O . ARG A 1 150 ? -24.857 13.503 57.550 1.00 89.62 150 ARG A O 1
ATOM 1193 N N . MET A 1 151 ? -24.112 12.372 55.761 1.00 89.75 151 MET A N 1
ATOM 1194 C CA . MET A 1 151 ? -25.270 11.479 55.683 1.00 89.75 151 MET A CA 1
ATOM 1195 C C . MET A 1 151 ? -25.310 10.511 56.871 1.00 89.75 151 MET A C 1
ATOM 1197 O O . MET A 1 151 ? -24.310 9.870 57.218 1.00 89.75 151 MET A O 1
ATOM 1201 N N . LYS A 1 152 ? -26.505 10.382 57.465 1.00 87.69 152 LYS A N 1
ATOM 1202 C CA . LYS A 1 152 ? -26.800 9.405 58.526 1.00 87.69 152 LYS A CA 1
ATOM 1203 C C . LYS A 1 152 ? -27.121 8.016 57.978 1.00 87.69 152 LYS A C 1
ATOM 1205 O O . LYS A 1 152 ? -26.828 7.034 58.644 1.00 87.69 152 LYS A O 1
ATOM 1210 N N . ALA A 1 153 ? -27.716 7.932 56.789 1.00 88.12 153 ALA A N 1
ATOM 1211 C CA . ALA A 1 153 ? -27.998 6.655 56.147 1.00 88.12 153 ALA A CA 1
ATOM 1212 C C . ALA A 1 153 ? -26.719 6.088 55.523 1.00 88.12 153 ALA A C 1
ATOM 1214 O O . ALA A 1 153 ? -26.044 6.787 54.765 1.00 88.12 153 ALA A O 1
ATOM 1215 N N . PHE A 1 154 ? -26.390 4.842 55.853 1.00 90.19 154 PHE A N 1
ATOM 1216 C CA . PHE A 1 154 ? -25.224 4.138 55.334 1.00 90.19 154 PHE A CA 1
ATOM 1217 C C . PHE A 1 154 ? -25.534 2.661 55.111 1.00 90.19 154 PHE A C 1
ATOM 1219 O O . PHE A 1 154 ? -26.382 2.081 55.785 1.00 90.19 154 PHE A O 1
ATOM 1226 N N . LEU A 1 155 ? -24.786 2.052 54.200 1.00 90.44 155 LEU A N 1
ATOM 1227 C CA . LEU A 1 155 ? -24.825 0.628 53.915 1.00 90.44 155 LEU A CA 1
ATOM 1228 C C . LEU A 1 155 ? -23.543 -0.024 54.443 1.00 90.44 155 LEU A C 1
ATOM 1230 O O . LEU A 1 155 ? -22.439 0.386 54.088 1.00 90.44 155 LEU A O 1
ATOM 1234 N N . LEU A 1 156 ? -23.677 -1.018 55.321 1.00 88.50 156 LEU A N 1
ATOM 1235 C CA . LEU A 1 156 ? -22.536 -1.731 55.898 1.00 88.50 156 LEU A CA 1
ATOM 1236 C C . LEU A 1 156 ? -22.162 -2.929 55.014 1.00 88.50 156 LEU A C 1
ATOM 1238 O O . LEU A 1 156 ? -22.939 -3.874 54.885 1.00 88.50 156 LEU A O 1
ATOM 1242 N N . LEU A 1 157 ? -20.955 -2.921 54.448 1.00 89.06 157 LEU A N 1
ATOM 1243 C CA . LEU A 1 157 ? -20.382 -4.081 53.767 1.00 89.06 157 LEU A CA 1
ATOM 1244 C C . LEU A 1 157 ? -19.687 -4.989 54.785 1.00 89.06 157 LEU A C 1
ATOM 1246 O O . LEU A 1 157 ? -18.702 -4.613 55.426 1.00 89.06 157 LEU A O 1
ATOM 1250 N N . GLY A 1 158 ? -20.235 -6.194 54.940 1.00 83.94 158 GLY A N 1
ATOM 1251 C CA . GLY A 1 158 ? -19.681 -7.245 55.791 1.00 83.94 158 GLY A CA 1
ATOM 1252 C C . GLY A 1 158 ? -18.579 -8.063 55.108 1.00 83.94 158 GLY A C 1
ATOM 1253 O O . GLY A 1 158 ? -18.184 -7.795 53.977 1.00 83.94 158 GLY A O 1
ATOM 1254 N N . ARG A 1 159 ? -18.130 -9.133 55.783 1.00 83.56 159 ARG A N 1
ATOM 1255 C CA . ARG A 1 159 ? -17.035 -10.020 55.322 1.00 83.56 159 ARG A CA 1
ATOM 1256 C C . ARG A 1 159 ? -17.238 -10.612 53.932 1.00 83.56 159 ARG A C 1
ATOM 1258 O O . ARG A 1 159 ? -16.270 -10.924 53.256 1.00 83.56 159 ARG A O 1
ATOM 1265 N N . ARG A 1 160 ? -18.495 -10.821 53.546 1.00 83.06 160 ARG A N 1
ATOM 1266 C CA . ARG A 1 160 ? -18.835 -11.477 52.290 1.00 83.06 160 ARG A CA 1
ATOM 1267 C C . ARG A 1 160 ? -18.548 -10.534 51.098 1.00 83.06 160 ARG A C 1
ATOM 1269 O O . ARG A 1 160 ? -18.275 -11.020 50.014 1.00 83.06 160 ARG A O 1
ATOM 1276 N N . GLY A 1 161 ? -18.574 -9.208 51.280 1.00 85.69 161 GLY A N 1
ATOM 1277 C CA . GLY A 1 161 ? -18.383 -8.232 50.197 1.00 85.69 161 GLY A CA 1
ATOM 1278 C C . GLY A 1 161 ? -19.683 -7.826 49.487 1.00 85.69 161 GLY A C 1
ATOM 1279 O O . GLY A 1 161 ? -20.735 -7.719 50.120 1.00 85.69 161 GLY A O 1
ATOM 1280 N N . VAL A 1 162 ? -19.600 -7.551 48.181 1.00 88.56 162 VAL A N 1
ATOM 1281 C CA . VAL A 1 162 ? -20.714 -7.055 47.352 1.00 88.56 162 VAL A CA 1
ATOM 1282 C C . VAL A 1 162 ? -21.422 -8.229 46.661 1.00 88.56 162 VAL A C 1
ATOM 1284 O O . VAL A 1 162 ? -20.798 -8.958 45.897 1.00 88.56 162 VAL A O 1
ATOM 1287 N N . PHE A 1 163 ? -22.723 -8.400 46.915 1.00 90.44 163 PHE A N 1
ATOM 1288 C CA . PHE A 1 163 ? -23.599 -9.390 46.259 1.00 90.44 163 PHE A CA 1
ATOM 1289 C C . PHE A 1 163 ? -24.764 -8.697 45.569 1.00 90.44 163 PHE A C 1
ATOM 1291 O O . PHE A 1 163 ? -25.017 -7.524 45.835 1.00 90.44 163 PHE A O 1
ATOM 1298 N N . SER A 1 164 ? -25.527 -9.452 44.776 1.00 91.12 164 SER A N 1
ATOM 1299 C CA . SER A 1 164 ? -26.743 -8.973 44.104 1.00 91.12 164 SER A CA 1
ATOM 1300 C C . SER A 1 164 ? -27.662 -8.171 45.035 1.00 91.12 164 SER A C 1
ATOM 1302 O O . SER A 1 164 ? -27.944 -7.014 44.753 1.00 91.12 164 SER A O 1
ATOM 1304 N N . GLY A 1 165 ? -28.025 -8.715 46.205 1.00 91.56 165 GLY A N 1
ATOM 1305 C CA . GLY A 1 165 ? -28.887 -8.002 47.161 1.00 91.56 165 GLY A CA 1
ATOM 1306 C C . GLY A 1 165 ? -28.241 -6.752 47.774 1.00 91.56 165 GLY A C 1
ATOM 1307 O O . GLY A 1 165 ? -28.921 -5.783 48.098 1.00 91.56 165 GLY A O 1
ATOM 1308 N N . THR A 1 166 ? -26.910 -6.722 47.895 1.00 91.56 166 THR A N 1
ATOM 1309 C CA . THR A 1 166 ? -26.187 -5.514 48.307 1.00 91.56 166 THR A CA 1
ATOM 1310 C C . THR A 1 166 ? -26.293 -4.432 47.235 1.00 91.56 166 THR A C 1
ATOM 1312 O O . THR A 1 166 ? -26.553 -3.282 47.570 1.00 91.56 166 THR A O 1
ATOM 1315 N N . VAL A 1 167 ? -26.100 -4.793 45.962 1.00 92.75 167 VAL A N 1
ATOM 1316 C CA . VAL A 1 167 ? -26.209 -3.874 44.818 1.00 92.75 167 VAL A CA 1
ATOM 1317 C C . VAL A 1 167 ? -27.638 -3.355 44.680 1.00 92.75 167 VAL A C 1
ATOM 1319 O O . VAL A 1 167 ? -27.830 -2.163 44.479 1.00 92.75 167 VAL A O 1
ATOM 1322 N N . GLU A 1 168 ? -28.640 -4.206 44.878 1.00 93.00 168 GLU A N 1
ATOM 1323 C CA . GLU A 1 168 ? -30.049 -3.807 44.896 1.00 93.00 168 GLU A CA 1
ATOM 1324 C C . GLU A 1 168 ? -30.341 -2.810 46.025 1.00 93.00 168 GLU A C 1
ATOM 1326 O O . GLU A 1 168 ? -30.947 -1.762 45.802 1.00 93.00 168 GLU A O 1
ATOM 1331 N N . ASN A 1 169 ? -29.804 -3.054 47.223 1.00 91.19 169 ASN A N 1
ATOM 1332 C CA . ASN A 1 169 ? -29.919 -2.119 48.340 1.00 91.19 169 ASN A CA 1
ATOM 1333 C C . ASN A 1 169 ? -29.175 -0.790 48.078 1.00 91.19 169 ASN A C 1
ATOM 1335 O O . ASN A 1 169 ? -29.664 0.284 48.438 1.00 91.19 169 ASN A O 1
ATOM 1339 N N . MET A 1 170 ? -28.025 -0.829 47.391 1.00 93.38 170 MET A N 1
ATOM 1340 C CA . MET A 1 170 ? -27.365 0.385 46.892 1.00 93.38 170 MET A CA 1
ATOM 1341 C C . MET A 1 170 ? -28.272 1.133 45.906 1.00 93.38 170 MET A C 1
ATOM 1343 O O . MET A 1 170 ? -28.407 2.349 46.022 1.00 93.38 170 MET A O 1
ATOM 1347 N N . HIS A 1 171 ? -28.930 0.423 44.987 1.00 91.12 171 HIS A N 1
ATOM 1348 C CA . HIS A 1 171 ? -29.833 1.002 43.993 1.00 91.12 171 HIS A CA 1
ATOM 1349 C C . HIS A 1 171 ? -31.044 1.679 44.645 1.00 91.12 171 HIS A C 1
ATOM 1351 O O . HIS A 1 171 ? -31.410 2.789 44.268 1.00 91.12 171 HIS A O 1
ATOM 1357 N N . LEU A 1 172 ? -31.607 1.073 45.694 1.00 91.81 172 LEU A N 1
ATOM 1358 C CA . LEU A 1 172 ? -32.671 1.680 46.497 1.00 91.81 172 LEU A CA 1
ATOM 1359 C C . LEU A 1 172 ? -32.210 2.981 47.162 1.00 91.81 172 LEU A C 1
ATOM 1361 O O . LEU A 1 172 ? -32.927 3.977 47.135 1.00 91.81 172 LEU A O 1
ATOM 1365 N N . HIS A 1 173 ? -31.014 3.005 47.755 1.00 89.62 173 HIS A N 1
ATOM 1366 C CA . HIS A 1 173 ? -30.476 4.230 48.358 1.00 89.62 173 HIS A CA 1
ATOM 1367 C C . HIS A 1 173 ? -30.190 5.311 47.314 1.00 89.62 173 HIS A C 1
ATOM 1369 O O . HIS A 1 173 ? -30.431 6.487 47.583 1.00 89.62 173 HIS A O 1
ATOM 1375 N N . TRP A 1 174 ? -29.713 4.915 46.136 1.00 91.81 174 TRP A N 1
ATOM 1376 C CA . TRP A 1 174 ? -29.446 5.815 45.023 1.00 91.81 174 TRP A CA 1
ATOM 1377 C C . TRP A 1 174 ? -30.734 6.422 44.457 1.00 91.81 174 TRP A C 1
ATOM 1379 O O . TRP A 1 174 ? -30.808 7.640 44.332 1.00 91.81 174 TRP A O 1
ATOM 1389 N N . LYS A 1 175 ? -31.789 5.619 44.258 1.00 91.69 175 LYS A N 1
ATOM 1390 C CA . LYS A 1 175 ? -33.100 6.066 43.752 1.00 91.69 175 LYS A CA 1
ATOM 1391 C C . LYS A 1 175 ? -33.695 7.241 44.538 1.00 91.69 175 LYS A C 1
ATOM 1393 O O . LYS A 1 175 ? -34.365 8.080 43.955 1.00 91.69 175 LYS A O 1
ATOM 1398 N N . TYR A 1 176 ? -33.473 7.293 45.854 1.00 87.50 176 TYR A N 1
ATOM 1399 C CA . TYR A 1 176 ? -34.073 8.316 46.722 1.00 87.50 176 TYR A CA 1
ATOM 1400 C C . TYR A 1 176 ? -33.102 9.397 47.210 1.00 87.50 176 TYR A C 1
ATOM 1402 O O . TYR A 1 176 ? -33.545 10.365 47.826 1.00 87.50 176 TYR A O 1
ATOM 1410 N N . ARG A 1 177 ? -31.785 9.219 47.044 1.00 85.75 177 ARG A N 1
ATOM 1411 C CA . ARG A 1 177 ? -30.778 10.140 47.609 1.00 85.75 177 ARG A CA 1
ATOM 1412 C C . ARG A 1 177 ? -29.658 10.520 46.653 1.00 85.75 177 ARG A C 1
ATOM 1414 O O . ARG A 1 177 ? -28.832 11.334 47.051 1.00 85.75 177 ARG A O 1
ATOM 1421 N N . GLU A 1 178 ? -29.573 9.886 45.482 1.00 87.00 178 GLU A N 1
ATOM 1422 C CA . GLU A 1 178 ? -28.544 10.061 44.438 1.00 87.00 178 GLU A CA 1
ATOM 1423 C C . GLU A 1 178 ? -27.089 9.808 44.894 1.00 87.00 178 GLU A C 1
ATOM 1425 O O . GLU A 1 178 ? -26.184 9.657 44.078 1.00 87.00 178 GLU A O 1
ATOM 1430 N N . LEU A 1 179 ? -26.861 9.651 46.202 1.00 88.50 179 LEU A N 1
ATOM 1431 C CA . LEU A 1 179 ? -25.587 9.396 46.853 1.00 88.50 179 LEU A CA 1
ATOM 1432 C C . LEU A 1 179 ? -25.738 8.263 47.873 1.00 88.50 179 LEU A C 1
ATOM 1434 O O . LEU A 1 179 ? -26.641 8.258 48.714 1.00 88.50 179 LEU A O 1
ATOM 1438 N N . VAL A 1 180 ? -24.811 7.308 47.831 1.00 91.62 180 VAL A N 1
ATOM 1439 C CA . VAL A 1 180 ? -24.803 6.145 48.726 1.00 91.62 180 VAL A CA 1
ATOM 1440 C C . VAL A 1 180 ? -23.540 6.172 49.579 1.00 91.62 180 VAL A C 1
ATOM 1442 O O . VAL A 1 180 ? -22.424 6.132 49.068 1.00 91.62 180 VAL A O 1
ATOM 1445 N N . LYS A 1 181 ? -23.708 6.217 50.905 1.00 91.94 181 LYS A N 1
ATOM 1446 C CA . LYS A 1 181 ? -22.604 6.080 51.862 1.00 91.94 181 LYS A CA 1
ATOM 1447 C C . LYS A 1 181 ? -22.409 4.608 52.196 1.00 91.94 181 LYS A C 1
ATOM 1449 O O . LYS A 1 181 ? -23.319 3.976 52.726 1.00 91.94 181 LYS A O 1
ATOM 1454 N N . ILE A 1 182 ? -21.222 4.076 51.930 1.00 90.00 182 ILE A N 1
ATOM 1455 C CA . ILE A 1 182 ? -20.891 2.674 52.195 1.00 90.00 182 ILE A CA 1
ATOM 1456 C C . ILE A 1 182 ? -19.776 2.612 53.236 1.00 90.00 182 ILE A C 1
ATOM 1458 O O . ILE A 1 182 ? -18.760 3.291 53.106 1.00 90.00 182 ILE A O 1
ATOM 1462 N N . ILE A 1 183 ? -19.966 1.800 54.274 1.00 88.19 183 ILE A N 1
ATOM 1463 C CA . ILE A 1 183 ? -18.963 1.545 55.311 1.00 88.19 183 ILE A CA 1
ATOM 1464 C C . ILE A 1 183 ? -18.458 0.120 55.128 1.00 88.19 183 ILE A C 1
ATOM 1466 O O . ILE A 1 183 ? -19.225 -0.833 55.248 1.00 88.19 183 ILE A O 1
ATOM 1470 N N . VAL A 1 184 ? -17.166 -0.034 54.854 1.00 85.50 184 VAL A N 1
ATOM 1471 C CA . VAL A 1 184 ? -16.525 -1.345 54.711 1.00 85.50 184 VAL A CA 1
ATOM 1472 C C . VAL A 1 184 ? -15.789 -1.672 55.998 1.00 85.50 184 VAL A C 1
ATOM 1474 O O . VAL A 1 184 ? -14.899 -0.935 56.414 1.00 85.50 184 VAL A O 1
ATOM 1477 N N . LYS A 1 185 ? -16.151 -2.779 56.651 1.00 77.94 185 LYS A N 1
ATOM 1478 C CA . LYS A 1 185 ? -15.460 -3.219 57.868 1.00 77.94 185 LYS A CA 1
ATOM 1479 C C . LYS A 1 185 ? -14.244 -4.063 57.488 1.00 77.94 185 LYS A C 1
ATOM 1481 O O . LYS A 1 185 ? -14.321 -5.289 57.462 1.00 77.94 185 LYS A O 1
ATOM 1486 N N . ALA A 1 186 ? -13.131 -3.407 57.184 1.00 69.69 186 ALA A N 1
ATOM 1487 C CA . ALA A 1 186 ? -11.883 -4.060 56.804 1.00 69.69 186 ALA A CA 1
ATOM 1488 C C . ALA A 1 186 ? -10.689 -3.502 57.594 1.00 69.69 186 ALA A C 1
ATOM 1490 O O . ALA A 1 186 ? -10.677 -2.335 57.971 1.00 69.69 186 ALA A O 1
ATOM 1491 N N . LYS A 1 187 ? -9.707 -4.366 57.892 1.00 67.06 187 LYS A N 1
ATOM 1492 C CA . LYS A 1 187 ? -8.574 -4.060 58.789 1.00 67.06 187 LYS A CA 1
ATOM 1493 C C . LYS A 1 187 ? -7.476 -3.193 58.151 1.00 67.06 187 LYS A C 1
ATOM 1495 O O . LYS A 1 187 ? -6.677 -2.634 58.888 1.00 67.06 187 LYS A O 1
ATOM 1500 N N . THR A 1 188 ? -7.437 -3.083 56.824 1.00 61.16 188 THR A N 1
ATOM 1501 C CA . THR A 1 188 ? -6.366 -2.413 56.065 1.00 61.16 188 THR A CA 1
ATOM 1502 C C . THR A 1 188 ? -6.942 -1.861 54.756 1.00 61.16 188 THR A C 1
ATOM 1504 O O . THR A 1 188 ? -7.045 -2.597 53.780 1.00 61.16 188 THR A O 1
ATOM 1507 N N . PHE A 1 189 ? -7.402 -0.607 54.734 1.00 57.62 189 PHE A N 1
ATOM 1508 C CA . PHE A 1 189 ? -7.947 0.027 53.515 1.00 57.62 189 PHE A CA 1
ATOM 1509 C C . PHE A 1 189 ? -7.241 1.330 53.116 1.00 57.62 189 PHE A C 1
ATOM 1511 O O . PHE A 1 189 ? -7.526 1.857 52.046 1.00 57.62 189 PHE A O 1
ATOM 1518 N N . ASP A 1 190 ? -6.328 1.847 53.943 1.00 58.84 190 ASP A N 1
ATOM 1519 C CA . ASP A 1 190 ? -5.899 3.248 53.837 1.00 58.84 190 ASP A CA 1
ATOM 1520 C C . ASP A 1 190 ? -4.646 3.512 52.986 1.00 58.84 190 ASP A C 1
ATOM 1522 O O . ASP A 1 190 ? -4.347 4.677 52.747 1.00 58.84 190 ASP A O 1
ATOM 1526 N N . GLN A 1 191 ? -3.906 2.500 52.514 1.00 60.44 191 GLN A N 1
ATOM 1527 C CA . GLN A 1 191 ? -2.588 2.763 51.902 1.00 60.44 191 GLN A CA 1
ATOM 1528 C C . GLN A 1 191 ? -2.519 2.683 50.366 1.00 60.44 191 GLN A C 1
ATOM 1530 O O . GLN A 1 191 ? -1.707 3.408 49.798 1.00 60.44 191 GLN A O 1
ATOM 1535 N N . ASP A 1 192 ? -3.412 1.956 49.675 1.00 63.53 192 ASP A N 1
ATOM 1536 C CA . ASP A 1 192 ? -3.176 1.630 48.248 1.00 63.53 192 ASP A CA 1
ATOM 1537 C C . ASP A 1 192 ? -4.329 1.946 47.273 1.00 63.53 192 ASP A C 1
ATOM 1539 O O . ASP A 1 192 ? -4.208 1.703 46.070 1.00 63.53 192 ASP A O 1
ATOM 1543 N N . TYR A 1 193 ? -5.467 2.485 47.730 1.00 72.00 193 TYR A N 1
ATOM 1544 C CA . TYR A 1 193 ? -6.567 2.790 46.806 1.00 72.00 193 TYR A CA 1
ATOM 1545 C C . TYR A 1 193 ? -6.323 4.100 46.049 1.00 72.00 193 TYR A C 1
ATOM 1547 O O . TYR A 1 193 ? -6.529 5.195 46.575 1.00 72.00 193 TYR A O 1
ATOM 1555 N N . GLN A 1 194 ? -5.964 3.985 44.772 1.00 69.06 194 GLN A N 1
ATOM 1556 C CA . GLN A 1 194 ? -6.022 5.090 43.820 1.00 69.06 194 GLN A CA 1
ATOM 1557 C C . GLN A 1 194 ? -7.246 4.940 42.918 1.00 69.06 194 GLN A C 1
ATOM 1559 O O . GLN A 1 194 ? -7.460 3.902 42.291 1.00 69.06 194 GLN A O 1
ATOM 1564 N N . ARG A 1 195 ? -8.067 5.993 42.845 1.00 70.75 195 ARG A N 1
ATOM 1565 C CA . ARG A 1 195 ? -9.227 6.018 41.950 1.00 70.75 195 ARG A CA 1
ATOM 1566 C C . ARG A 1 195 ? -8.737 5.966 40.495 1.00 70.75 195 ARG A C 1
ATOM 1568 O O . ARG A 1 195 ? -7.920 6.808 40.124 1.00 70.75 195 ARG A O 1
ATOM 1575 N N . PRO A 1 196 ? -9.281 5.075 39.649 1.00 73.06 196 PRO A N 1
ATOM 1576 C CA . PRO A 1 196 ? -9.034 5.125 38.214 1.00 73.06 196 PRO A CA 1
ATOM 1577 C C . PRO A 1 196 ? -9.400 6.501 37.647 1.00 73.06 196 PRO A C 1
ATOM 1579 O O . PRO A 1 196 ? -10.488 7.019 37.907 1.00 73.06 196 PRO A O 1
ATOM 1582 N N . SER A 1 197 ? -8.509 7.090 36.850 1.00 69.44 197 SER A N 1
ATOM 1583 C CA . SER A 1 197 ? -8.732 8.393 36.204 1.00 69.44 197 SER A CA 1
ATOM 1584 C C . SER A 1 197 ? -9.872 8.370 35.178 1.00 69.44 197 SER A C 1
ATOM 1586 O O . SER A 1 197 ? -10.369 9.418 34.779 1.00 69.44 197 SER A O 1
ATOM 1588 N N . THR A 1 198 ? -10.313 7.179 34.762 1.00 63.94 198 THR A N 1
ATOM 1589 C CA . THR A 1 198 ? -11.418 6.960 33.823 1.00 63.94 198 THR A CA 1
ATOM 1590 C C . THR A 1 198 ? -12.305 5.826 34.333 1.00 63.94 198 THR A C 1
ATOM 1592 O O . THR A 1 198 ? -11.822 4.728 34.597 1.00 63.94 198 THR A O 1
ATOM 1595 N N . LEU A 1 199 ? -13.602 6.098 34.525 1.00 64.94 199 LEU A N 1
ATOM 1596 C CA . LEU A 1 199 ? -14.564 5.111 35.045 1.00 64.94 199 LEU A CA 1
ATOM 1597 C C . LEU A 1 199 ? -15.070 4.148 33.965 1.00 64.94 199 LEU A C 1
ATOM 1599 O O . LEU A 1 199 ? -15.356 2.991 34.259 1.00 64.94 199 LEU A O 1
ATOM 1603 N N . ARG A 1 200 ? -15.177 4.619 32.719 1.00 64.94 200 ARG A N 1
ATOM 1604 C CA . ARG A 1 200 ? -15.544 3.805 31.557 1.00 64.94 200 ARG A CA 1
ATOM 1605 C C . ARG A 1 200 ? -14.324 3.642 30.644 1.00 64.94 200 ARG A C 1
ATOM 1607 O O . ARG A 1 200 ? -13.622 4.629 30.402 1.00 64.94 200 ARG A O 1
ATOM 1614 N N . PRO A 1 201 ? -14.060 2.438 30.108 1.00 65.12 201 PRO A N 1
ATOM 1615 C CA . PRO A 1 201 ? -13.042 2.267 29.084 1.00 65.12 201 PRO A CA 1
ATOM 1616 C C . PRO A 1 201 ? -13.438 3.080 27.849 1.00 65.12 201 PRO A C 1
ATOM 1618 O O . PRO A 1 201 ? -14.552 2.960 27.343 1.00 65.12 201 PRO A O 1
ATOM 1621 N N . LYS A 1 202 ? -12.514 3.899 27.342 1.00 64.31 202 LYS A N 1
ATOM 1622 C CA . LYS A 1 202 ? -12.769 4.840 26.236 1.00 64.31 202 LYS A CA 1
ATOM 1623 C C . LYS A 1 202 ? -13.129 4.172 24.900 1.00 64.31 202 LYS A C 1
ATOM 1625 O O . LYS A 1 202 ? -13.459 4.874 23.954 1.00 64.31 202 LYS A O 1
ATOM 1630 N N . ASN A 1 203 ? -13.018 2.845 24.797 1.00 64.06 203 ASN A N 1
ATOM 1631 C CA . ASN A 1 203 ? -12.945 2.156 23.512 1.00 64.06 203 ASN A CA 1
ATOM 1632 C C . ASN A 1 203 ? -13.699 0.817 23.460 1.00 64.06 203 ASN A C 1
ATOM 1634 O O . ASN A 1 203 ? -13.225 -0.140 22.845 1.00 64.06 203 ASN A O 1
ATOM 1638 N N . LEU A 1 204 ? -14.855 0.709 24.122 1.00 67.00 204 LEU A N 1
ATOM 1639 C CA . LEU A 1 204 ? -15.710 -0.460 23.920 1.00 67.00 204 LEU A CA 1
ATOM 1640 C C . LEU A 1 204 ? -16.472 -0.300 22.596 1.00 67.00 204 LEU A C 1
ATOM 1642 O O . LEU A 1 204 ? -17.579 0.235 22.561 1.00 67.00 204 LEU A O 1
ATOM 1646 N N . LEU A 1 205 ? -15.851 -0.714 21.491 1.00 73.00 205 LEU A N 1
ATOM 1647 C CA . LEU A 1 205 ? -16.538 -0.795 20.202 1.00 73.00 205 LEU A CA 1
ATOM 1648 C C . LEU A 1 205 ? -17.671 -1.826 20.290 1.00 73.00 205 LEU A C 1
ATOM 1650 O O . LEU A 1 205 ? -17.514 -2.895 20.879 1.00 73.00 205 LEU A O 1
ATOM 1654 N N . THR A 1 206 ? -18.806 -1.525 19.656 1.00 85.00 206 THR A N 1
ATOM 1655 C CA . THR A 1 206 ? -19.857 -2.522 19.414 1.00 85.00 206 THR A CA 1
ATOM 1656 C C . THR A 1 206 ? -19.321 -3.636 18.508 1.00 85.00 206 THR A C 1
ATOM 1658 O O . THR A 1 206 ? -18.356 -3.424 17.775 1.00 85.00 206 THR A O 1
ATOM 1661 N N . LYS A 1 207 ? -19.953 -4.821 18.501 1.00 85.06 207 LYS A N 1
ATOM 1662 C CA . LYS A 1 207 ? -19.519 -5.953 17.652 1.00 85.06 207 LYS A CA 1
ATOM 1663 C C . LYS A 1 207 ? -19.346 -5.555 16.177 1.00 85.06 207 LYS A C 1
ATOM 1665 O O . LYS A 1 207 ? -18.338 -5.908 15.576 1.00 85.06 207 LYS A O 1
ATOM 1670 N N . ARG A 1 208 ? -20.282 -4.767 15.625 1.00 84.31 208 ARG A N 1
ATOM 1671 C CA . ARG A 1 208 ? -20.206 -4.236 14.250 1.00 84.31 208 ARG A CA 1
ATOM 1672 C C . ARG A 1 208 ? -19.007 -3.305 14.057 1.00 84.31 208 ARG A C 1
ATOM 1674 O O . ARG A 1 208 ? -18.221 -3.517 13.142 1.00 84.31 208 ARG A O 1
ATOM 1681 N N . LYS A 1 209 ? -18.810 -2.335 14.960 1.00 83.88 209 LYS A N 1
ATOM 1682 C CA . LYS A 1 209 ? -17.664 -1.410 14.904 1.00 83.88 209 LYS A CA 1
ATOM 1683 C C . LYS A 1 209 ? -16.334 -2.162 15.021 1.00 83.88 209 LYS A C 1
ATOM 1685 O O . LYS A 1 209 ? -15.388 -1.856 14.304 1.00 83.88 209 LYS A O 1
ATOM 1690 N N . ALA A 1 210 ? -16.254 -3.155 15.908 1.00 86.62 210 ALA A N 1
ATOM 1691 C CA . ALA A 1 210 ? -15.062 -3.978 16.091 1.00 86.62 210 ALA A CA 1
ATOM 1692 C C . ALA A 1 210 ? -14.741 -4.800 14.834 1.00 86.62 210 ALA A C 1
ATOM 1694 O O . ALA A 1 210 ? -13.578 -4.863 14.439 1.00 86.62 210 ALA A O 1
ATOM 1695 N N . LEU A 1 211 ? -15.764 -5.369 14.184 1.00 89.12 211 LEU A N 1
ATOM 1696 C CA . LEU A 1 211 ? -15.617 -6.070 12.911 1.00 89.12 211 LEU A CA 1
ATOM 1697 C C . LEU A 1 211 ? -15.132 -5.125 11.803 1.00 89.12 211 LEU A C 1
ATOM 1699 O O . LEU A 1 211 ? -14.122 -5.423 11.173 1.00 89.12 211 LEU A O 1
ATOM 1703 N N . ALA A 1 212 ? -15.765 -3.963 11.621 1.00 88.00 212 ALA A N 1
ATOM 1704 C CA . ALA A 1 212 ? -15.335 -2.968 10.634 1.00 88.00 212 ALA A CA 1
ATOM 1705 C C . ALA A 1 212 ? -13.870 -2.550 10.850 1.00 88.00 212 ALA A C 1
ATOM 1707 O O . ALA A 1 212 ? -13.053 -2.605 9.935 1.00 88.00 212 ALA A O 1
ATOM 1708 N N . ARG A 1 213 ? -13.488 -2.262 12.102 1.00 87.38 213 ARG A N 1
ATOM 1709 C CA . ARG A 1 213 ? -12.097 -1.953 12.462 1.00 87.38 213 ARG A CA 1
ATOM 1710 C C . ARG A 1 213 ? -11.137 -3.110 12.170 1.00 87.38 213 ARG A C 1
ATOM 1712 O O . ARG A 1 213 ? -9.987 -2.866 11.820 1.00 87.38 213 ARG A O 1
ATOM 1719 N N . SER A 1 214 ? -11.577 -4.359 12.330 1.00 90.12 214 SER A N 1
ATOM 1720 C CA . SER A 1 214 ? -10.754 -5.530 12.005 1.00 90.12 214 SER A CA 1
ATOM 1721 C C . SER A 1 214 ? -10.521 -5.684 10.500 1.00 90.12 214 SER A C 1
ATOM 1723 O O . SER A 1 214 ? -9.403 -5.997 10.102 1.00 90.12 214 SER A O 1
ATOM 1725 N N . ILE A 1 215 ? -11.527 -5.381 9.674 1.00 91.19 215 ILE A N 1
ATOM 1726 C CA . ILE A 1 215 ? -11.412 -5.387 8.210 1.00 91.19 215 ILE A CA 1
ATOM 1727 C C . ILE A 1 215 ? -10.448 -4.285 7.759 1.00 91.19 215 ILE A C 1
ATOM 1729 O O . ILE A 1 215 ? -9.535 -4.545 6.979 1.00 91.19 215 ILE A O 1
ATOM 1733 N N . GLU A 1 216 ? -10.565 -3.079 8.318 1.00 91.31 216 GLU A N 1
ATOM 1734 C CA . GLU A 1 216 ? -9.641 -1.982 8.002 1.00 91.31 216 GLU A CA 1
ATOM 1735 C C . GLU A 1 216 ? -8.199 -2.276 8.444 1.00 91.31 216 GLU A C 1
ATOM 1737 O O . GLU A 1 216 ? -7.245 -1.947 7.738 1.00 91.31 216 GLU A O 1
ATOM 1742 N N . LEU A 1 217 ? -8.001 -2.968 9.572 1.00 92.19 217 LEU A N 1
ATOM 1743 C CA . LEU A 1 217 ? -6.671 -3.432 9.986 1.00 92.19 217 LEU A CA 1
ATOM 1744 C C . LEU A 1 217 ? -6.067 -4.431 8.990 1.00 92.19 217 LEU A C 1
ATOM 1746 O O . LEU A 1 217 ? -4.878 -4.320 8.685 1.00 92.19 217 LEU A O 1
ATOM 1750 N N . GLN A 1 218 ? -6.870 -5.364 8.471 1.00 94.44 218 GLN A N 1
ATOM 1751 C CA . GLN A 1 218 ? -6.438 -6.302 7.428 1.00 94.44 218 GLN A CA 1
ATOM 1752 C C . GLN A 1 218 ? -6.094 -5.567 6.129 1.00 94.44 218 GLN A C 1
ATOM 1754 O O . GLN A 1 218 ? -5.050 -5.823 5.529 1.00 94.44 218 GLN A O 1
ATOM 1759 N N . ARG A 1 219 ? -6.927 -4.603 5.719 1.00 93.88 219 ARG A N 1
ATOM 1760 C CA . ARG A 1 219 ? -6.676 -3.760 4.545 1.00 93.88 219 ARG A CA 1
ATOM 1761 C C . ARG A 1 219 ? -5.367 -2.987 4.681 1.00 93.88 219 ARG A C 1
ATOM 1763 O O . ARG A 1 219 ? -4.574 -2.967 3.743 1.00 93.88 219 ARG A O 1
ATOM 1770 N N . ARG A 1 220 ? -5.106 -2.402 5.854 1.00 94.50 220 ARG A N 1
ATOM 1771 C CA . ARG A 1 220 ? -3.847 -1.709 6.158 1.00 94.50 220 ARG A CA 1
ATOM 1772 C C . ARG A 1 220 ? -2.640 -2.629 5.975 1.00 94.50 220 ARG A C 1
ATOM 1774 O O . ARG A 1 220 ? -1.652 -2.232 5.367 1.00 94.50 220 ARG A O 1
ATOM 1781 N N . GLU A 1 221 ? -2.712 -3.852 6.493 1.00 95.25 221 GLU A N 1
ATOM 1782 C CA . GLU A 1 221 ? -1.629 -4.832 6.366 1.00 95.25 221 GLU A CA 1
ATOM 1783 C C . GLU A 1 221 ? -1.389 -5.242 4.905 1.00 95.25 221 GLU A C 1
ATOM 1785 O O . GLU A 1 221 ? -0.247 -5.248 4.440 1.00 95.25 221 GLU A O 1
ATOM 1790 N N . ALA A 1 222 ? -2.458 -5.499 4.148 1.00 95.12 222 ALA A N 1
ATOM 1791 C CA . ALA A 1 222 ? -2.365 -5.779 2.718 1.00 95.12 222 ALA A CA 1
ATOM 1792 C C . ALA A 1 222 ? -1.720 -4.615 1.942 1.00 95.12 222 ALA A C 1
ATOM 1794 O O . ALA A 1 222 ? -0.842 -4.843 1.107 1.00 95.12 222 ALA A O 1
ATOM 1795 N N . LEU A 1 223 ? -2.098 -3.371 2.258 1.00 95.44 223 LEU A N 1
ATOM 1796 C CA . LEU A 1 223 ? -1.523 -2.171 1.646 1.00 95.44 223 LEU A CA 1
ATOM 1797 C C . LEU A 1 223 ? -0.037 -2.005 1.975 1.00 95.44 223 LEU A C 1
ATOM 1799 O O . LEU A 1 223 ? 0.734 -1.721 1.064 1.00 95.44 223 LEU A O 1
ATOM 1803 N N . TYR A 1 224 ? 0.401 -2.246 3.215 1.00 96.00 224 TYR A N 1
ATOM 1804 C CA . TYR A 1 224 ? 1.833 -2.211 3.548 1.00 96.00 224 TYR A CA 1
ATOM 1805 C C . TYR A 1 224 ? 2.644 -3.214 2.723 1.00 96.00 224 TYR A C 1
ATOM 1807 O O . TYR A 1 224 ? 3.706 -2.872 2.194 1.00 96.00 224 TYR A O 1
ATOM 1815 N N . ASN A 1 225 ? 2.140 -4.440 2.575 1.00 95.88 225 ASN A N 1
ATOM 1816 C CA . ASN A 1 225 ? 2.799 -5.461 1.763 1.00 95.88 225 ASN A CA 1
ATOM 1817 C C . ASN A 1 225 ? 2.854 -5.052 0.282 1.00 95.88 225 ASN A C 1
ATOM 1819 O O . ASN A 1 225 ? 3.896 -5.211 -0.361 1.00 95.88 225 ASN A O 1
ATOM 1823 N N . HIS A 1 226 ? 1.768 -4.476 -0.242 1.00 94.88 226 HIS A N 1
ATOM 1824 C CA . HIS A 1 226 ? 1.702 -3.975 -1.613 1.00 94.88 226 HIS A CA 1
ATOM 1825 C C . HIS A 1 226 ? 2.662 -2.802 -1.857 1.00 94.88 226 HIS A C 1
ATOM 1827 O O . HIS A 1 226 ? 3.451 -2.851 -2.799 1.00 94.88 226 HIS A O 1
ATOM 1833 N N . ILE A 1 227 ? 2.669 -1.795 -0.977 1.00 96.25 227 ILE A N 1
ATOM 1834 C CA . ILE A 1 227 ? 3.597 -0.655 -1.032 1.00 96.25 227 ILE A CA 1
ATOM 1835 C C . ILE A 1 227 ? 5.041 -1.150 -0.987 1.00 96.25 227 ILE A C 1
ATOM 1837 O O . ILE A 1 227 ? 5.846 -0.750 -1.820 1.00 96.25 227 ILE A O 1
ATOM 1841 N N . SER A 1 228 ? 5.357 -2.093 -0.096 1.00 97.38 228 SER A N 1
ATOM 1842 C CA . SER A 1 228 ? 6.698 -2.686 -0.023 1.00 97.38 228 SER A CA 1
ATOM 1843 C C . SER A 1 228 ? 7.096 -3.371 -1.337 1.00 97.38 228 SER A C 1
ATOM 1845 O O . SER A 1 228 ? 8.249 -3.310 -1.757 1.00 97.38 228 SER A O 1
ATOM 1847 N N . ALA A 1 229 ? 6.165 -4.061 -2.002 1.00 95.69 229 ALA A N 1
ATOM 1848 C CA . ALA A 1 229 ? 6.420 -4.675 -3.305 1.00 95.69 229 ALA A CA 1
ATOM 1849 C C . ALA A 1 229 ? 6.643 -3.622 -4.403 1.00 95.69 229 ALA A C 1
ATOM 1851 O O . ALA A 1 229 ? 7.574 -3.758 -5.196 1.00 95.69 229 ALA A O 1
ATOM 1852 N N . LEU A 1 230 ? 5.842 -2.553 -4.417 1.00 94.44 230 LEU A N 1
ATOM 1853 C CA . LEU A 1 230 ? 6.003 -1.439 -5.352 1.00 94.44 230 LEU A CA 1
ATOM 1854 C C . LEU A 1 230 ? 7.330 -0.703 -5.145 1.00 94.44 230 LEU A C 1
ATOM 1856 O O . LEU A 1 230 ? 8.017 -0.434 -6.125 1.00 94.44 230 LEU A O 1
ATOM 1860 N N . GLN A 1 231 ? 7.729 -0.450 -3.898 1.00 97.00 231 GLN A N 1
ATOM 1861 C CA . GLN A 1 231 ? 9.017 0.162 -3.559 1.00 97.00 231 GLN A CA 1
ATOM 1862 C C . GLN A 1 231 ? 10.189 -0.655 -4.111 1.00 97.00 231 GLN A C 1
ATOM 1864 O O . GLN A 1 231 ? 11.029 -0.105 -4.818 1.00 97.00 231 GLN A O 1
ATOM 1869 N N . ARG A 1 232 ? 10.193 -1.982 -3.911 1.00 96.69 232 ARG A N 1
ATOM 1870 C CA . ARG A 1 232 ? 11.223 -2.866 -4.492 1.00 96.69 232 ARG A CA 1
ATOM 1871 C C . ARG A 1 232 ? 11.260 -2.802 -6.019 1.00 96.69 232 ARG A C 1
ATOM 1873 O O . ARG A 1 232 ? 12.334 -2.827 -6.612 1.00 96.69 232 ARG A O 1
ATOM 1880 N N . ASN A 1 233 ? 10.100 -2.715 -6.668 1.00 93.88 233 ASN A N 1
ATOM 1881 C CA . ASN A 1 233 ? 10.032 -2.584 -8.124 1.00 93.88 233 ASN A CA 1
ATOM 1882 C C . ASN A 1 233 ? 10.578 -1.230 -8.603 1.00 93.88 233 ASN A C 1
ATOM 1884 O O . ASN A 1 233 ? 11.295 -1.189 -9.601 1.00 93.88 233 ASN A O 1
ATOM 1888 N N . VAL A 1 234 ? 10.276 -0.138 -7.894 1.00 96.06 234 VAL A N 1
ATOM 1889 C CA . VAL A 1 234 ? 10.825 1.198 -8.179 1.00 96.06 234 VAL A CA 1
ATOM 1890 C C . VAL A 1 234 ? 12.344 1.203 -8.008 1.00 96.06 234 VAL A C 1
ATOM 1892 O O . VAL A 1 234 ? 13.048 1.678 -8.894 1.00 96.06 234 VAL A O 1
ATOM 1895 N N . GLU A 1 235 ? 12.864 0.634 -6.921 1.00 96.88 235 GLU A N 1
ATOM 1896 C CA . GLU A 1 235 ? 14.308 0.503 -6.680 1.00 96.88 235 GLU A CA 1
ATOM 1897 C C . GLU A 1 235 ? 14.998 -0.315 -7.774 1.00 96.88 235 GLU A C 1
ATOM 1899 O O . GLU A 1 235 ? 16.031 0.104 -8.298 1.00 96.88 235 GLU A O 1
ATOM 1904 N N . LYS A 1 236 ? 14.395 -1.437 -8.185 1.00 95.50 236 LYS A N 1
ATOM 1905 C CA . LYS A 1 236 ? 14.892 -2.248 -9.300 1.00 95.50 236 LYS A CA 1
ATOM 1906 C C . LYS A 1 236 ? 14.990 -1.421 -10.585 1.00 95.50 236 LYS A C 1
ATOM 1908 O O . LYS A 1 236 ? 16.058 -1.386 -11.191 1.00 95.50 236 LYS A O 1
ATOM 1913 N N . LEU A 1 237 ? 13.915 -0.731 -10.974 1.00 94.94 237 LEU A N 1
ATOM 1914 C CA . LEU A 1 237 ? 13.894 0.100 -12.185 1.00 94.94 237 LEU A CA 1
ATOM 1915 C C . LEU A 1 237 ? 14.915 1.243 -12.115 1.00 94.94 237 LEU A C 1
ATOM 1917 O O . LEU A 1 237 ? 15.589 1.509 -13.105 1.00 94.94 237 LEU A O 1
ATOM 1921 N N . ARG A 1 238 ? 15.084 1.875 -10.946 1.00 96.31 238 ARG A N 1
ATOM 1922 C CA . ARG A 1 238 ? 16.125 2.893 -10.726 1.00 96.31 238 ARG A CA 1
ATOM 1923 C C . ARG A 1 238 ? 17.527 2.324 -10.932 1.00 96.31 238 ARG A C 1
ATOM 1925 O O . ARG A 1 238 ? 18.316 2.938 -11.639 1.00 96.31 238 ARG A O 1
ATOM 1932 N N . SER A 1 239 ? 17.813 1.139 -10.391 1.00 95.81 239 SER A N 1
ATOM 1933 C CA . SER A 1 239 ? 19.123 0.496 -10.562 1.00 95.81 239 SER A CA 1
ATOM 1934 C C . SER A 1 239 ? 19.404 0.069 -12.007 1.00 95.81 239 SER A C 1
ATOM 1936 O O . SER A 1 239 ? 20.542 0.138 -12.455 1.00 95.81 239 SER A O 1
ATOM 1938 N N . GLU A 1 240 ? 18.381 -0.343 -12.762 1.00 94.00 240 GLU A N 1
ATOM 1939 C CA . GLU A 1 240 ? 18.525 -0.683 -14.185 1.00 94.00 240 GLU A CA 1
ATOM 1940 C C . GLU A 1 240 ? 18.791 0.564 -15.042 1.00 94.00 240 GLU A C 1
ATOM 1942 O O . GLU A 1 240 ? 19.594 0.504 -15.970 1.00 94.00 240 GLU A O 1
ATOM 1947 N N . ILE A 1 241 ? 18.177 1.707 -14.709 1.00 93.88 241 ILE A N 1
ATOM 1948 C CA . ILE A 1 241 ? 18.473 2.997 -15.355 1.00 93.88 241 ILE A CA 1
ATOM 1949 C C . ILE A 1 241 ? 19.899 3.448 -15.025 1.00 93.88 241 ILE A C 1
ATOM 1951 O O . ILE A 1 241 ? 20.636 3.846 -15.921 1.00 93.88 241 ILE A O 1
ATOM 1955 N N . GLU A 1 242 ? 20.324 3.322 -13.768 1.00 93.69 242 GLU A N 1
ATOM 1956 C CA . GLU A 1 242 ? 21.693 3.650 -13.357 1.00 93.69 242 GLU A CA 1
ATOM 1957 C C . GLU A 1 242 ? 22.733 2.773 -14.079 1.00 93.69 242 GLU A C 1
ATOM 1959 O O . GLU A 1 242 ? 23.756 3.272 -14.547 1.00 93.69 242 GLU A O 1
ATOM 1964 N N . GLN A 1 243 ? 22.452 1.476 -14.255 1.00 91.62 243 GLN A N 1
ATOM 1965 C CA . GLN A 1 243 ? 23.290 0.581 -15.063 1.00 91.62 243 GLN A CA 1
ATOM 1966 C C . GLN A 1 243 ? 23.362 1.025 -16.527 1.00 91.62 243 GLN A C 1
ATOM 1968 O O . GLN A 1 243 ? 24.429 0.939 -17.136 1.00 91.62 243 GLN A O 1
ATOM 1973 N N . MET A 1 244 ? 22.262 1.535 -17.088 1.00 89.88 244 MET A N 1
ATOM 1974 C CA . MET A 1 244 ? 22.280 2.116 -18.428 1.00 89.88 244 MET A CA 1
ATOM 1975 C C . MET A 1 244 ? 23.186 3.346 -18.493 1.00 89.88 244 MET A C 1
ATOM 1977 O O . MET A 1 244 ? 24.057 3.403 -19.361 1.00 89.88 244 MET A O 1
ATOM 1981 N N . ASP A 1 245 ? 23.081 4.273 -17.547 1.00 89.38 245 ASP A N 1
ATOM 1982 C CA . ASP A 1 245 ? 23.927 5.470 -17.542 1.00 89.38 245 ASP A CA 1
ATOM 1983 C C . ASP A 1 245 ? 25.431 5.144 -17.481 1.00 89.38 245 ASP A C 1
ATOM 1985 O O . ASP A 1 245 ? 26.226 5.807 -18.149 1.00 89.38 245 ASP A O 1
ATOM 1989 N N . ILE A 1 246 ? 25.827 4.088 -16.760 1.00 89.50 246 ILE A N 1
ATOM 1990 C CA . ILE A 1 246 ? 27.226 3.625 -16.687 1.00 89.50 246 ILE A CA 1
ATOM 1991 C C . ILE A 1 246 ? 27.707 3.049 -18.029 1.00 89.50 246 ILE A C 1
ATOM 1993 O O . ILE A 1 246 ? 28.838 3.290 -18.456 1.00 89.50 246 ILE A O 1
ATOM 1997 N N . VAL A 1 247 ? 26.860 2.270 -18.701 1.00 87.88 247 VAL A N 1
ATOM 1998 C CA . VAL A 1 247 ? 27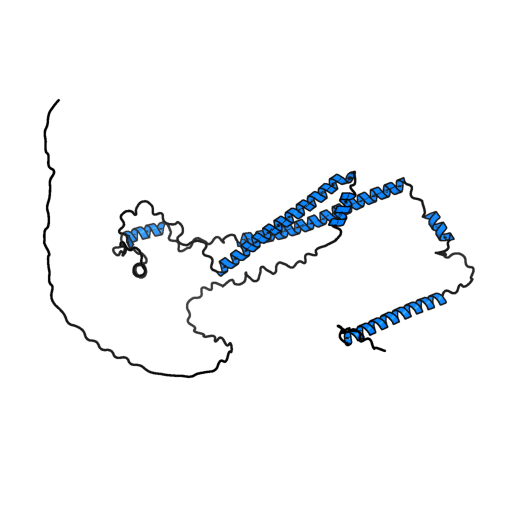.209 1.524 -19.921 1.00 87.88 247 VAL A CA 1
ATOM 1999 C C . VAL A 1 247 ? 27.168 2.393 -21.186 1.00 87.88 247 VAL A C 1
ATOM 2001 O O . VAL A 1 247 ? 27.719 2.008 -22.219 1.00 87.88 247 VAL A O 1
ATOM 2004 N N . LYS A 1 248 ? 26.586 3.591 -21.110 1.00 81.44 248 LYS A N 1
ATOM 2005 C CA . LYS A 1 248 ? 26.362 4.520 -22.229 1.00 81.44 248 LYS A CA 1
ATOM 2006 C C . LYS A 1 248 ? 27.562 4.737 -23.164 1.00 81.44 248 LYS A C 1
ATOM 2008 O O . LYS A 1 248 ? 27.362 4.855 -24.371 1.00 81.44 248 LYS A O 1
ATOM 2013 N N . ASP A 1 249 ? 28.783 4.772 -22.627 1.00 76.88 249 ASP A N 1
ATOM 2014 C CA . ASP A 1 249 ? 30.003 5.041 -23.406 1.00 76.88 249 ASP A CA 1
ATOM 2015 C C . ASP A 1 249 ? 30.687 3.779 -23.964 1.00 76.88 249 ASP A C 1
ATOM 2017 O O . ASP A 1 249 ? 31.428 3.867 -24.944 1.00 76.88 249 ASP A O 1
ATOM 2021 N N . HIS A 1 250 ? 30.466 2.614 -23.344 1.00 74.44 250 HIS A N 1
ATOM 2022 C CA . HIS A 1 250 ? 31.183 1.369 -23.660 1.00 74.44 250 HIS A CA 1
ATOM 2023 C C . HIS A 1 250 ? 30.317 0.383 -24.456 1.00 74.44 250 HIS A C 1
ATOM 2025 O O . HIS A 1 250 ? 30.862 -0.374 -25.256 1.00 74.44 250 HIS A O 1
ATOM 2031 N N . GLY A 1 251 ? 28.990 0.444 -24.280 1.00 75.88 251 GLY A N 1
ATOM 2032 C CA . GLY A 1 251 ? 28.023 -0.482 -24.867 1.00 75.88 251 GLY A CA 1
ATOM 2033 C C . GLY A 1 251 ? 28.096 -1.871 -24.228 1.00 75.88 251 GLY A C 1
ATOM 2034 O O . GLY A 1 251 ? 29.160 -2.477 -24.161 1.00 75.88 251 GLY A O 1
ATOM 2035 N N . ASP A 1 252 ? 26.962 -2.388 -23.760 1.00 83.38 252 ASP A N 1
ATOM 2036 C CA . ASP A 1 252 ? 26.855 -3.750 -23.228 1.00 83.38 252 ASP A CA 1
ATOM 2037 C C . ASP A 1 252 ? 25.656 -4.429 -23.886 1.00 83.38 252 ASP A C 1
ATOM 2039 O O . ASP A 1 252 ? 24.502 -4.212 -23.509 1.00 83.38 252 ASP A O 1
ATOM 2043 N N . GLU A 1 253 ? 25.946 -5.215 -24.921 1.00 84.19 253 GLU A N 1
ATOM 2044 C CA . GLU A 1 253 ? 24.922 -5.929 -25.682 1.00 84.19 253 GLU A CA 1
ATOM 2045 C C . GLU A 1 253 ? 24.230 -7.013 -24.847 1.00 84.19 253 GLU A C 1
ATOM 2047 O O . GLU A 1 253 ? 23.029 -7.223 -25.008 1.00 84.19 253 GLU A O 1
ATOM 2052 N N . GLU A 1 254 ? 24.924 -7.645 -23.892 1.00 87.25 254 GLU A N 1
ATOM 2053 C CA . GLU A 1 254 ? 24.305 -8.647 -23.014 1.00 87.25 254 GLU A CA 1
ATOM 2054 C C . GLU A 1 254 ? 23.266 -7.995 -22.092 1.00 87.25 254 GLU A C 1
ATOM 2056 O O . GLU A 1 254 ? 22.178 -8.539 -21.866 1.00 87.25 254 GLU A O 1
ATOM 2061 N N . LEU A 1 255 ? 23.573 -6.796 -21.588 1.00 87.81 255 LEU A N 1
ATOM 2062 C CA . LEU A 1 255 ? 22.641 -6.000 -20.795 1.00 87.81 255 LEU A CA 1
ATOM 2063 C C . LEU A 1 255 ? 21.446 -5.524 -21.630 1.00 87.81 255 LEU A C 1
ATOM 2065 O O . LEU A 1 255 ? 20.307 -5.607 -21.158 1.00 87.81 255 LEU A O 1
ATOM 2069 N N . TYR A 1 256 ? 21.679 -5.054 -22.860 1.00 88.69 256 TYR A N 1
ATOM 2070 C CA . TYR A 1 256 ? 20.605 -4.625 -23.758 1.00 88.69 256 TYR A CA 1
ATOM 2071 C C . TYR A 1 256 ? 19.658 -5.769 -24.104 1.00 88.69 256 TYR A C 1
ATOM 2073 O O . TYR A 1 256 ? 18.447 -5.608 -23.959 1.00 88.69 256 TYR A O 1
ATOM 2081 N N . ASP A 1 257 ? 20.179 -6.939 -24.468 1.00 89.75 257 ASP A N 1
ATOM 2082 C CA . ASP A 1 257 ? 19.361 -8.106 -24.804 1.00 89.75 257 ASP A CA 1
ATOM 2083 C C . ASP A 1 257 ? 18.558 -8.606 -23.594 1.00 89.75 257 ASP A C 1
ATOM 2085 O O . ASP A 1 257 ? 17.384 -8.973 -23.719 1.00 89.75 257 ASP A O 1
ATOM 2089 N N . LYS A 1 258 ? 19.144 -8.553 -22.391 1.00 91.88 258 LYS A N 1
ATOM 2090 C CA . LYS A 1 258 ? 18.442 -8.873 -21.142 1.00 91.88 258 LYS A CA 1
ATOM 2091 C C . LYS A 1 258 ? 17.282 -7.913 -20.874 1.00 91.88 258 LYS A C 1
ATOM 2093 O O . LYS A 1 258 ? 16.203 -8.372 -20.497 1.00 91.88 258 LYS A O 1
ATOM 2098 N N . LEU A 1 259 ? 17.486 -6.605 -21.034 1.00 89.44 259 LEU A N 1
ATOM 2099 C CA . LEU A 1 259 ? 16.447 -5.593 -20.803 1.00 89.44 259 LEU A CA 1
ATOM 2100 C C . LEU A 1 259 ? 15.364 -5.638 -21.884 1.00 89.44 259 LEU A C 1
ATOM 2102 O O . LEU A 1 259 ? 14.176 -5.579 -21.560 1.00 89.44 259 LEU A O 1
ATOM 2106 N N . ASP A 1 260 ? 15.754 -5.813 -23.144 1.00 87.62 260 ASP A N 1
ATOM 2107 C CA . ASP A 1 260 ? 14.822 -6.005 -24.253 1.00 87.62 260 ASP A CA 1
ATOM 2108 C C . ASP A 1 260 ? 13.975 -7.264 -24.045 1.00 87.62 260 ASP A C 1
ATOM 2110 O O . ASP A 1 260 ? 12.771 -7.219 -24.281 1.00 87.62 260 ASP A O 1
ATOM 2114 N N . SER A 1 261 ? 14.548 -8.357 -23.526 1.00 88.56 261 SER A N 1
ATOM 2115 C CA . SER A 1 261 ? 13.790 -9.566 -23.186 1.00 88.56 261 SER A CA 1
ATOM 2116 C C . SER A 1 261 ? 12.887 -9.378 -21.964 1.00 88.56 261 SER A C 1
ATOM 2118 O O . SER A 1 261 ? 11.710 -9.737 -22.021 1.00 88.56 261 SER A O 1
ATOM 2120 N N . ALA A 1 262 ? 13.399 -8.805 -20.869 1.00 87.94 262 ALA A N 1
ATOM 2121 C CA . ALA A 1 262 ? 12.642 -8.605 -19.629 1.00 87.94 262 ALA A CA 1
ATOM 2122 C C . ALA A 1 262 ? 11.449 -7.658 -19.817 1.00 87.94 262 ALA A C 1
ATOM 2124 O O . ALA A 1 262 ? 10.447 -7.757 -19.106 1.00 87.94 262 ALA A O 1
ATOM 2125 N N . TYR A 1 263 ? 11.560 -6.749 -20.785 1.00 84.00 263 TYR A N 1
ATOM 2126 C CA . TYR A 1 263 ? 10.553 -5.747 -21.089 1.00 84.00 263 TYR A CA 1
ATOM 2127 C C . TYR A 1 263 ? 9.993 -5.874 -22.504 1.00 84.00 263 TYR A C 1
ATOM 2129 O O . TYR A 1 263 ? 9.397 -4.919 -22.992 1.00 84.00 263 TYR A O 1
ATOM 2137 N N . ALA A 1 264 ? 10.130 -7.033 -23.157 1.00 80.62 264 ALA A N 1
ATOM 2138 C CA . ALA A 1 264 ? 9.671 -7.259 -24.531 1.00 80.62 264 ALA A CA 1
ATOM 2139 C C . ALA A 1 264 ? 8.182 -6.932 -24.709 1.00 80.62 264 ALA A C 1
ATOM 2141 O O . ALA A 1 264 ? 7.778 -6.361 -25.719 1.00 80.62 264 ALA A O 1
ATOM 2142 N N . THR A 1 265 ? 7.377 -7.229 -23.689 1.00 76.31 265 THR A N 1
ATOM 2143 C CA . THR A 1 265 ? 5.962 -6.878 -23.641 1.00 76.31 265 THR A CA 1
ATOM 2144 C C . THR A 1 265 ? 5.793 -5.403 -23.283 1.00 76.31 265 THR A C 1
ATOM 2146 O O . THR A 1 265 ? 6.067 -4.986 -22.150 1.00 76.31 265 THR A O 1
ATOM 2149 N N . GLU A 1 266 ? 5.287 -4.614 -24.231 1.00 58.56 266 GLU A N 1
ATOM 2150 C CA . GLU A 1 266 ? 4.599 -3.350 -23.949 1.00 58.56 266 GLU A CA 1
ATOM 2151 C C . GLU A 1 266 ? 3.266 -3.663 -23.263 1.00 58.56 266 GLU A C 1
ATOM 2153 O O . GLU A 1 266 ? 2.194 -3.489 -23.827 1.00 58.56 266 GLU A O 1
ATOM 2158 N N . ASP A 1 267 ? 3.332 -4.193 -22.044 1.00 56.16 267 ASP A N 1
ATOM 2159 C CA . ASP A 1 267 ? 2.159 -4.278 -21.184 1.00 56.16 267 ASP A CA 1
ATOM 2160 C C . ASP A 1 267 ? 1.930 -2.864 -20.632 1.00 56.16 267 ASP A C 1
ATOM 2162 O O . ASP A 1 267 ? 2.346 -2.502 -19.524 1.00 56.16 267 ASP A O 1
ATOM 2166 N N . GLU A 1 268 ? 1.403 -1.996 -21.498 1.00 55.09 268 GLU A N 1
ATOM 2167 C CA . GLU A 1 268 ? 0.711 -0.786 -21.088 1.00 55.09 268 GLU A CA 1
ATOM 2168 C C . GLU A 1 268 ? -0.532 -1.244 -20.331 1.00 55.09 268 GLU A C 1
ATOM 2170 O O . GLU A 1 268 ? -1.608 -1.405 -20.897 1.00 55.09 268 GLU A O 1
ATOM 2175 N N . HIS A 1 269 ? -0.383 -1.490 -19.030 1.00 48.31 269 HIS A N 1
ATOM 2176 C CA . HIS A 1 269 ? -1.535 -1.565 -18.150 1.00 48.31 269 HIS A CA 1
ATOM 2177 C C . HIS A 1 269 ? -2.243 -0.205 -18.201 1.00 48.31 269 HIS A C 1
ATOM 2179 O O . HIS A 1 269 ? -1.865 0.737 -17.497 1.00 48.31 269 HIS A O 1
ATOM 2185 N N . THR A 1 270 ? -3.253 -0.099 -19.063 1.00 53.53 270 THR A N 1
ATOM 2186 C CA . THR A 1 270 ? -4.365 0.837 -18.937 1.00 53.53 270 THR A CA 1
ATOM 2187 C C . THR A 1 270 ? -5.037 0.537 -17.607 1.00 53.53 270 THR A C 1
ATOM 2189 O O . THR A 1 270 ? -5.930 -0.298 -17.519 1.00 53.53 270 THR A O 1
ATOM 2192 N N . GLU A 1 271 ? -4.541 1.157 -16.543 1.00 51.75 271 GLU A N 1
ATOM 2193 C CA . GLU A 1 271 ? -5.257 1.215 -15.275 1.00 51.75 271 GLU A CA 1
ATOM 2194 C C . GLU A 1 271 ? -6.429 2.168 -15.501 1.00 51.75 271 GLU A C 1
ATOM 2196 O O . GLU A 1 271 ? -6.284 3.392 -15.435 1.00 51.75 271 GLU A O 1
ATOM 2201 N N . GLU A 1 272 ? -7.550 1.558 -15.874 1.00 48.03 272 GLU A N 1
ATOM 2202 C CA . GLU A 1 272 ? -8.875 2.143 -15.916 1.00 48.03 272 GLU A CA 1
ATOM 2203 C C . GLU A 1 272 ? -9.160 2.855 -14.588 1.00 48.03 272 GLU A C 1
ATOM 2205 O O . GLU A 1 272 ? -8.873 2.389 -13.485 1.00 48.03 272 GLU A O 1
ATOM 2210 N N . GLU A 1 273 ? -9.657 4.067 -14.734 1.00 52.09 273 GLU A N 1
ATOM 2211 C CA . GLU A 1 273 ? -10.032 5.006 -13.695 1.00 52.09 273 GLU A CA 1
ATOM 2212 C C . GLU A 1 273 ? -11.312 4.492 -13.001 1.00 52.09 273 GLU A C 1
ATOM 2214 O O . GLU A 1 273 ? -12.399 4.971 -13.295 1.00 52.09 273 GLU A O 1
ATOM 2219 N N . GLY A 1 274 ? -11.215 3.445 -12.165 1.00 50.66 274 GLY A N 1
ATOM 2220 C CA . GLY A 1 274 ? -12.406 2.678 -11.747 1.00 50.66 274 GLY A CA 1
ATOM 2221 C C . GLY A 1 274 ? -12.572 2.303 -10.270 1.00 50.66 274 GLY A C 1
ATOM 2222 O O . GLY A 1 274 ? -13.659 1.882 -9.885 1.00 50.66 274 GLY A O 1
ATOM 2223 N N . ASP A 1 275 ? -11.567 2.470 -9.407 1.00 45.69 275 ASP A N 1
ATOM 2224 C CA . ASP A 1 275 ? -11.556 1.710 -8.139 1.00 45.69 275 ASP A CA 1
ATOM 2225 C C . ASP A 1 275 ? -11.815 2.550 -6.874 1.00 45.69 275 ASP A C 1
ATOM 2227 O O . ASP A 1 275 ? -11.332 2.231 -5.785 1.00 45.69 275 ASP A O 1
ATOM 2231 N N . GLU A 1 276 ? -12.605 3.622 -6.980 1.00 48.66 276 GLU A N 1
ATOM 2232 C CA . GLU A 1 276 ? -13.065 4.400 -5.813 1.00 48.66 276 GLU A CA 1
ATOM 2233 C C . GLU A 1 276 ? -14.500 4.040 -5.366 1.00 48.66 276 GLU A C 1
ATOM 2235 O O . GLU A 1 276 ? -15.037 4.644 -4.446 1.00 48.66 276 GLU A O 1
ATOM 2240 N N . ALA A 1 277 ? -15.113 2.998 -5.942 1.00 47.78 277 ALA A N 1
ATOM 2241 C CA . ALA A 1 277 ? -16.487 2.587 -5.618 1.00 47.78 277 ALA A CA 1
ATOM 2242 C C . ALA A 1 277 ? -16.637 1.780 -4.306 1.00 47.78 277 ALA A C 1
ATOM 2244 O O . ALA A 1 277 ? -17.738 1.644 -3.781 1.00 47.78 277 ALA A O 1
ATOM 2245 N N . TYR A 1 278 ? -15.554 1.227 -3.745 1.00 45.28 278 TYR A N 1
ATOM 2246 C CA . TYR A 1 278 ? -15.650 0.312 -2.590 1.00 45.28 278 TYR A CA 1
ATOM 2247 C C . TYR A 1 278 ? -15.835 1.018 -1.230 1.00 45.28 278 TYR A C 1
ATOM 2249 O O . TYR A 1 278 ? -16.116 0.368 -0.226 1.00 45.28 278 TYR A O 1
ATOM 2257 N N . LEU A 1 279 ? -15.663 2.342 -1.156 1.00 49.84 279 LEU A N 1
ATOM 2258 C CA . LEU A 1 279 ? -15.716 3.078 0.117 1.00 49.84 279 LEU A CA 1
ATOM 2259 C C . LEU A 1 279 ? -17.108 3.605 0.495 1.00 49.84 279 LEU A C 1
ATOM 2261 O O . LEU A 1 279 ? -17.310 3.963 1.652 1.00 49.84 279 LEU A O 1
ATOM 2265 N N . GLU A 1 280 ? -18.068 3.635 -0.429 1.00 47.72 280 GLU A N 1
ATOM 2266 C CA . GLU A 1 280 ? -19.343 4.332 -0.205 1.00 47.72 280 GLU A CA 1
ATOM 2267 C C . GLU A 1 280 ? -20.394 3.456 0.500 1.00 47.72 280 GLU A C 1
ATOM 2269 O O . GLU A 1 280 ? -21.183 3.941 1.304 1.00 47.72 280 GLU A O 1
ATOM 2274 N N . THR A 1 281 ? -20.350 2.132 0.320 1.00 46.94 281 THR A N 1
ATOM 2275 C CA . THR A 1 281 ? -21.415 1.234 0.807 1.00 46.94 281 THR A CA 1
ATOM 2276 C C . THR A 1 281 ? -21.397 0.954 2.311 1.00 46.94 281 THR A C 1
ATOM 2278 O O . THR A 1 281 ? -22.355 0.389 2.828 1.00 46.94 281 THR A O 1
ATOM 2281 N N . TYR A 1 282 ? -20.325 1.306 3.025 1.00 48.25 282 TYR A N 1
ATOM 2282 C CA . TYR A 1 282 ? -20.221 1.087 4.478 1.00 48.25 282 TYR A CA 1
ATOM 2283 C C . TYR A 1 282 ? -20.282 2.377 5.302 1.00 48.25 282 TYR A C 1
ATOM 2285 O O . TYR A 1 282 ? -20.270 2.309 6.532 1.00 48.25 282 TYR A O 1
ATOM 2293 N N . ALA A 1 283 ? -20.339 3.537 4.643 1.00 49.19 283 ALA A N 1
ATOM 2294 C CA . ALA A 1 283 ? -20.406 4.838 5.301 1.00 49.19 283 ALA A CA 1
ATOM 2295 C C . ALA A 1 283 ? -21.848 5.332 5.521 1.00 49.19 283 ALA A C 1
ATOM 2297 O O . ALA A 1 283 ? -22.050 6.208 6.358 1.00 49.19 283 ALA A O 1
ATOM 2298 N N . ASP A 1 284 ? -22.837 4.753 4.830 1.00 46.31 284 ASP A N 1
ATOM 2299 C CA . ASP A 1 284 ? -24.196 5.310 4.739 1.00 46.31 284 ASP A CA 1
ATOM 2300 C C . ASP A 1 284 ? -25.249 4.614 5.625 1.00 46.31 284 ASP A C 1
ATOM 2302 O O . ASP A 1 284 ? -26.434 4.571 5.318 1.00 46.31 284 ASP A O 1
ATOM 2306 N N . GLU A 1 285 ? -24.824 4.106 6.783 1.00 43.97 285 GLU A N 1
ATOM 2307 C CA . GLU A 1 285 ? -25.720 3.932 7.935 1.00 43.97 285 GLU A CA 1
ATOM 2308 C C . GLU A 1 285 ? -25.284 4.908 9.034 1.00 43.97 285 GLU A C 1
ATOM 2310 O O . GLU A 1 285 ? -24.881 4.541 10.141 1.00 43.97 285 GLU A O 1
ATOM 2315 N N . ASN A 1 286 ? -25.327 6.200 8.698 1.00 42.28 286 ASN A N 1
ATOM 2316 C CA . ASN A 1 286 ? -25.505 7.239 9.698 1.00 42.28 286 ASN A CA 1
ATOM 2317 C C . ASN A 1 286 ? -26.920 7.067 10.265 1.00 42.28 286 ASN A C 1
ATOM 2319 O O . ASN A 1 286 ? -27.867 7.684 9.780 1.00 42.28 286 ASN A O 1
ATOM 2323 N N . ASP A 1 287 ? -27.062 6.186 11.259 1.00 44.44 287 ASP A N 1
ATOM 2324 C CA . ASP A 1 287 ? -28.228 6.167 12.136 1.00 44.44 287 ASP A CA 1
ATOM 2325 C C . ASP A 1 287 ? -28.350 7.575 12.723 1.00 44.44 287 ASP A C 1
ATOM 2327 O O . ASP A 1 287 ? -27.594 7.971 13.614 1.00 44.44 287 ASP A O 1
ATOM 2331 N N . GLY A 1 288 ? -29.262 8.362 12.153 1.00 38.94 288 GLY A N 1
ATOM 2332 C CA . GLY A 1 288 ? -29.634 9.655 12.684 1.00 38.94 288 GLY A CA 1
ATOM 2333 C C . GLY A 1 288 ? -30.090 9.459 14.121 1.00 38.94 288 GLY A C 1
ATOM 2334 O O . GLY A 1 288 ? -31.136 8.862 14.370 1.00 38.94 288 GLY A O 1
ATOM 2335 N N . GLU A 1 289 ? -29.306 9.970 15.067 1.00 41.56 289 GLU A N 1
ATOM 2336 C CA . GLU A 1 289 ? -29.764 10.214 16.428 1.00 41.56 289 GLU A CA 1
ATOM 2337 C C . GLU A 1 289 ? -30.850 11.301 16.355 1.00 41.56 289 GLU A C 1
ATOM 2339 O O . GLU A 1 289 ? -30.603 12.491 16.535 1.00 41.56 289 GLU A O 1
ATOM 2344 N N . HIS A 1 290 ? -32.073 10.892 16.015 1.00 36.56 290 HIS A N 1
ATOM 2345 C CA . HIS A 1 290 ? -33.266 11.668 16.298 1.00 36.56 290 HIS A CA 1
ATOM 2346 C C . HIS A 1 290 ? -33.512 11.571 17.804 1.00 36.56 290 HIS A C 1
ATOM 2348 O O . HIS A 1 290 ? -34.135 10.628 18.293 1.00 36.56 290 HIS A O 1
ATOM 2354 N N . GLU A 1 291 ? -33.049 12.575 18.546 1.00 44.81 291 GLU A N 1
ATOM 2355 C CA . GLU A 1 291 ? -33.776 12.985 19.741 1.00 44.81 291 GLU A CA 1
ATOM 2356 C C . GLU A 1 291 ? -35.167 13.444 19.281 1.00 44.81 291 GLU A C 1
ATOM 2358 O O . GLU A 1 291 ? -35.333 14.514 18.695 1.00 44.81 291 GLU A O 1
ATOM 2363 N N . SER A 1 292 ? -36.173 12.592 19.481 1.00 32.94 292 SER A N 1
ATOM 2364 C CA . SER A 1 292 ? -37.573 12.989 19.408 1.00 32.94 292 SER A CA 1
ATOM 2365 C C . SER A 1 292 ? -38.264 12.588 20.694 1.00 32.94 292 SER A C 1
ATOM 2367 O O . SER A 1 292 ? -38.326 11.420 21.073 1.00 32.94 292 SER A O 1
ATOM 2369 N N . ASP A 1 293 ? -38.782 13.632 21.316 1.00 36.88 293 ASP A N 1
ATOM 2370 C CA . ASP A 1 293 ? -39.652 13.689 22.470 1.00 36.88 293 ASP A CA 1
ATOM 2371 C C . ASP A 1 293 ? -40.859 12.733 22.378 1.00 36.88 293 ASP A C 1
ATOM 2373 O O . ASP A 1 293 ? -41.306 12.339 21.295 1.00 36.88 293 ASP A O 1
ATOM 2377 N N . ASN A 1 294 ? -41.393 12.391 23.548 1.00 38.28 294 ASN A N 1
ATOM 2378 C CA . ASN A 1 294 ? -42.543 11.517 23.778 1.00 38.28 294 ASN A CA 1
ATOM 2379 C C . ASN A 1 294 ? -43.726 11.770 22.819 1.00 38.28 294 ASN A C 1
ATOM 2381 O O . ASN A 1 294 ? -44.394 12.801 22.906 1.00 38.28 294 ASN A O 1
ATOM 2385 N N . SER A 1 295 ? -44.123 10.756 22.042 1.00 31.70 295 SER A N 1
ATOM 2386 C CA . SER A 1 295 ? -45.539 10.563 21.713 1.00 31.70 295 SER A CA 1
ATOM 2387 C C . SER A 1 295 ? -45.864 9.116 21.351 1.00 31.70 295 SER A C 1
ATOM 2389 O O . SER A 1 295 ? -45.215 8.480 20.525 1.00 31.70 295 SER A O 1
ATOM 2391 N N . ILE A 1 296 ? -46.896 8.604 22.010 1.00 42.81 296 ILE A N 1
ATOM 2392 C CA . ILE A 1 296 ? -47.472 7.274 21.845 1.00 42.81 296 ILE A CA 1
ATOM 2393 C C . ILE A 1 296 ? -48.102 7.170 20.449 1.00 42.81 296 ILE A C 1
ATOM 2395 O O . ILE A 1 296 ? -49.110 7.824 20.182 1.00 42.81 296 ILE A O 1
ATOM 2399 N N . HIS A 1 297 ? -47.600 6.277 19.592 1.00 29.09 297 HIS A N 1
ATOM 2400 C CA . HIS A 1 297 ? -48.455 5.645 18.588 1.00 29.09 297 HIS A CA 1
ATOM 2401 C C . HIS A 1 297 ? -48.020 4.212 18.287 1.00 29.09 297 HIS A C 1
ATOM 2403 O O . HIS A 1 297 ? -46.942 3.939 17.769 1.00 29.09 297 HIS A O 1
ATOM 2409 N N . ASN A 1 298 ? -48.901 3.296 18.668 1.00 41.09 298 ASN A N 1
ATOM 2410 C CA . ASN A 1 298 ? -48.782 1.865 18.492 1.00 41.09 298 ASN A CA 1
ATOM 2411 C C . ASN A 1 298 ? -49.214 1.534 17.053 1.00 41.09 298 ASN A C 1
ATOM 2413 O O . ASN A 1 298 ? -50.409 1.556 16.762 1.00 41.09 298 ASN A O 1
ATOM 2417 N N . HIS A 1 299 ? -48.274 1.253 16.149 1.00 30.19 299 HIS A N 1
ATOM 2418 C CA . HIS A 1 299 ? -48.586 0.696 14.830 1.00 30.19 299 HIS A CA 1
ATOM 2419 C C . HIS A 1 299 ? -47.749 -0.552 14.563 1.00 30.19 299 HIS A C 1
ATOM 2421 O O . HIS A 1 299 ? -46.584 -0.508 14.179 1.00 30.19 299 HIS A O 1
ATOM 2427 N N . HIS A 1 300 ? -48.415 -1.675 14.812 1.00 31.84 300 HIS A N 1
ATOM 2428 C CA . HIS A 1 300 ? -48.073 -3.011 14.363 1.00 31.84 300 HIS A CA 1
ATOM 2429 C C . HIS A 1 300 ? -48.013 -2.994 12.825 1.00 31.84 300 HIS A C 1
ATOM 2431 O O . HIS A 1 300 ? -49.028 -2.738 12.182 1.00 31.84 300 HIS A O 1
ATOM 2437 N N . ILE A 1 301 ? -46.841 -3.233 12.232 1.00 33.28 301 ILE A N 1
ATOM 2438 C CA . ILE A 1 301 ? -46.724 -3.519 10.797 1.00 33.28 301 ILE A CA 1
ATOM 2439 C C . ILE A 1 301 ? -46.351 -4.991 10.668 1.00 33.28 301 ILE A C 1
ATOM 2441 O O . ILE A 1 301 ? -45.271 -5.428 11.059 1.00 33.28 301 ILE A O 1
ATOM 2445 N N . GLU A 1 302 ? -47.331 -5.742 10.185 1.00 26.80 302 GLU A N 1
ATOM 2446 C CA . GLU A 1 302 ? -47.323 -7.175 9.941 1.00 26.80 302 GLU A CA 1
ATOM 2447 C C . GLU A 1 302 ? -46.260 -7.549 8.900 1.00 26.80 302 GLU A C 1
ATOM 2449 O O . GLU A 1 302 ? -46.237 -7.039 7.779 1.00 26.80 302 GLU A O 1
ATOM 2454 N N . THR A 1 303 ? -45.376 -8.477 9.259 1.00 31.86 303 THR A N 1
ATOM 2455 C CA . THR A 1 303 ? -44.481 -9.134 8.308 1.00 31.86 303 THR A CA 1
ATOM 2456 C C . THR A 1 303 ? -45.236 -10.265 7.617 1.00 31.86 303 THR A C 1
ATOM 2458 O O . THR A 1 303 ? -45.315 -11.376 8.138 1.00 31.86 303 THR A O 1
ATOM 2461 N N . ASN A 1 304 ? -45.771 -9.989 6.429 1.00 31.67 304 ASN A N 1
ATOM 2462 C CA . ASN A 1 304 ? -46.220 -11.019 5.496 1.00 31.67 304 ASN A CA 1
ATOM 2463 C C . ASN A 1 304 ? -45.005 -11.738 4.886 1.00 31.67 304 ASN A C 1
ATOM 2465 O O . ASN A 1 304 ? -44.353 -11.205 3.989 1.00 31.67 304 ASN A O 1
ATOM 2469 N N . PHE A 1 305 ? -44.737 -12.968 5.326 1.00 31.11 305 PHE A N 1
ATOM 2470 C CA . PHE A 1 305 ? -44.020 -13.973 4.536 1.00 31.11 305 PHE A CA 1
ATOM 2471 C C . PHE A 1 305 ? -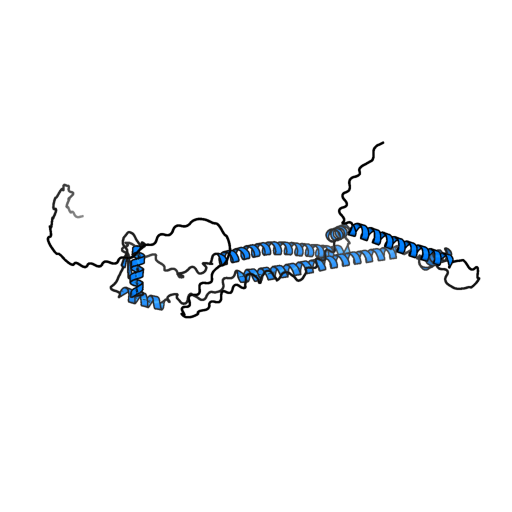44.757 -15.319 4.656 1.00 31.11 305 PHE A C 1
ATOM 2473 O O . PHE A 1 305 ? -45.064 -15.731 5.774 1.00 31.11 305 PHE A O 1
ATOM 2480 N N . PRO A 1 306 ? -45.071 -15.999 3.536 1.00 32.12 306 PRO A N 1
ATOM 2481 C CA . PRO A 1 306 ? -45.931 -17.173 3.536 1.00 32.12 306 PRO A CA 1
ATOM 2482 C C . PRO A 1 306 ? -45.112 -18.448 3.748 1.00 32.12 306 PRO A C 1
ATOM 2484 O O . PRO A 1 306 ? -44.184 -18.715 2.990 1.00 32.12 306 PRO A O 1
ATOM 2487 N N . TYR A 1 307 ? -45.497 -19.266 4.724 1.00 32.03 307 TYR A N 1
ATOM 2488 C CA . TYR A 1 307 ? -45.297 -20.713 4.660 1.00 32.03 307 TYR A CA 1
ATOM 2489 C C . TYR A 1 307 ? -46.450 -21.409 5.387 1.00 32.03 307 TYR A C 1
ATOM 2491 O O . TYR A 1 307 ? -46.558 -21.348 6.609 1.00 32.03 307 TYR A O 1
ATOM 2499 N N . ASP A 1 308 ? -47.303 -22.061 4.600 1.00 29.27 308 ASP A N 1
ATOM 2500 C CA . ASP A 1 308 ? -48.261 -23.059 5.061 1.00 29.27 308 ASP A CA 1
ATOM 2501 C C . ASP A 1 308 ? -47.509 -24.279 5.607 1.00 29.27 308 ASP A C 1
ATOM 2503 O O . ASP A 1 308 ? -46.778 -24.940 4.865 1.00 29.27 308 ASP A O 1
ATOM 2507 N N . ILE A 1 309 ? -47.746 -24.629 6.872 1.00 34.09 309 ILE A N 1
ATOM 2508 C CA . ILE A 1 309 ? -47.687 -26.015 7.352 1.00 34.09 309 ILE A CA 1
ATOM 2509 C C . ILE A 1 309 ? -48.931 -26.240 8.217 1.00 34.09 309 ILE A C 1
ATOM 2511 O O . 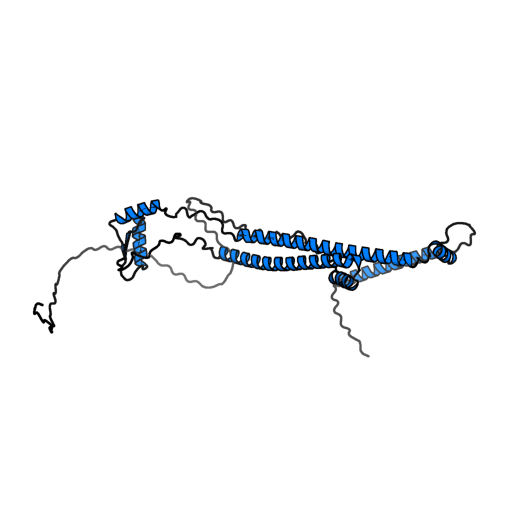ILE A 1 309 ? -49.180 -25.523 9.182 1.00 34.09 309 ILE A O 1
ATOM 2515 N N . GLN A 1 310 ? -49.732 -27.214 7.794 1.00 31.31 310 GLN A N 1
ATOM 2516 C CA . GLN A 1 310 ? -51.031 -27.604 8.338 1.00 31.31 310 GLN A CA 1
ATOM 2517 C C . GLN A 1 310 ? -50.925 -28.366 9.672 1.00 31.31 310 GLN A C 1
ATOM 2519 O O . GLN A 1 310 ? -50.008 -29.169 9.844 1.00 31.31 310 GLN A O 1
ATOM 2524 N N . GLY A 1 311 ? -51.959 -28.206 10.511 1.00 28.66 311 GLY A N 1
ATOM 2525 C CA . GLY A 1 311 ? -52.346 -29.099 11.619 1.00 28.66 311 GLY A CA 1
ATOM 2526 C C . GLY A 1 311 ? -51.775 -28.686 12.983 1.00 28.66 311 GLY A C 1
ATOM 2527 O O . GLY A 1 311 ? -50.585 -28.438 13.095 1.00 28.66 311 GLY A O 1
ATOM 2528 N N . GLU A 1 312 ? -52.516 -28.579 14.082 1.00 31.27 312 GLU A N 1
ATOM 2529 C CA . GLU A 1 312 ? -53.885 -28.964 14.422 1.00 31.27 312 GLU A CA 1
ATOM 2530 C C . GLU A 1 312 ? -54.384 -28.063 15.567 1.00 31.27 312 GLU A C 1
ATOM 2532 O O . GLU A 1 312 ? -53.607 -27.497 16.337 1.00 31.27 312 GLU A O 1
ATOM 2537 N N . GLU A 1 313 ? -55.704 -27.943 15.640 1.00 33.41 313 GLU A N 1
ATOM 2538 C CA . GLU A 1 313 ? -56.500 -27.255 16.651 1.00 33.41 313 GLU A CA 1
ATOM 2539 C C . GLU A 1 313 ? -56.307 -27.854 18.056 1.00 33.41 313 GLU A C 1
ATOM 2541 O O . GLU A 1 313 ? -56.278 -29.073 18.204 1.00 33.41 313 GLU A O 1
ATOM 2546 N N . PHE A 1 314 ? -56.288 -27.012 19.096 1.00 31.55 314 PHE A N 1
ATOM 2547 C CA . PHE A 1 314 ? -57.207 -27.176 20.231 1.00 31.55 314 PHE A CA 1
ATOM 2548 C C . PHE A 1 314 ? -57.272 -25.890 21.069 1.00 31.55 314 PHE A C 1
ATOM 2550 O O . PHE A 1 314 ? -56.292 -25.450 21.670 1.00 31.55 314 PHE A O 1
ATOM 2557 N N . GLU A 1 315 ? -58.461 -25.296 21.089 1.00 31.11 315 GLU A N 1
ATOM 2558 C CA . GLU A 1 315 ? -58.905 -24.299 22.057 1.00 31.11 315 GLU A CA 1
ATOM 2559 C C . GLU A 1 315 ? -59.034 -24.935 23.447 1.00 31.11 315 GLU A C 1
ATOM 2561 O O . GLU A 1 315 ? -59.495 -26.066 23.549 1.00 31.11 315 GLU A O 1
ATOM 2566 N N . THR A 1 316 ? -58.769 -24.177 24.514 1.00 31.25 316 THR A N 1
ATOM 2567 C CA . THR A 1 316 ? -59.660 -24.176 25.689 1.00 31.25 316 THR A CA 1
ATOM 2568 C C . THR A 1 316 ? -59.559 -22.845 26.428 1.00 31.25 316 THR A C 1
ATOM 2570 O O . THR A 1 316 ? -58.503 -22.483 26.949 1.00 31.25 316 THR A O 1
ATOM 2573 N N . GLU A 1 317 ? -60.693 -22.150 26.465 1.00 30.00 317 GLU A N 1
ATOM 2574 C CA . GLU A 1 317 ? -61.062 -21.074 27.384 1.00 30.00 317 GLU A CA 1
ATOM 2575 C C . GLU A 1 317 ? -61.050 -21.517 28.861 1.00 30.00 317 GLU A C 1
ATOM 2577 O O . GLU A 1 317 ? -61.188 -22.705 29.151 1.00 30.00 317 GLU A O 1
ATOM 2582 N N . ALA A 1 318 ? -60.976 -20.533 29.773 1.00 32.47 318 ALA A N 1
ATOM 2583 C CA . ALA A 1 318 ? -61.783 -20.366 31.006 1.00 32.47 318 ALA A CA 1
ATOM 2584 C C . ALA A 1 318 ? -60.968 -19.562 32.047 1.00 32.47 318 ALA A C 1
ATOM 2586 O O . ALA A 1 318 ? -59.893 -19.979 32.459 1.00 32.47 318 ALA A O 1
ATOM 2587 N N . ALA A 1 319 ? -61.312 -18.305 32.339 1.00 30.02 319 ALA A N 1
ATOM 2588 C CA . ALA A 1 319 ? -62.371 -17.843 33.253 1.00 30.02 319 ALA A CA 1
ATOM 2589 C C . ALA A 1 319 ? -61.845 -17.535 34.678 1.00 30.02 319 ALA A C 1
ATOM 2591 O O . ALA A 1 319 ? -61.545 -18.426 35.460 1.00 30.02 319 ALA A O 1
ATOM 2592 N N . VAL A 1 320 ? -61.718 -16.228 34.944 1.00 34.38 320 VAL A N 1
ATOM 2593 C CA . VAL A 1 320 ? -62.187 -15.448 36.113 1.00 34.38 320 VAL A CA 1
ATOM 2594 C C . VAL A 1 320 ? -62.447 -16.207 37.426 1.00 34.38 320 VAL A C 1
ATOM 2596 O O . VAL A 1 320 ? -63.294 -17.094 37.447 1.00 34.38 320 VAL A O 1
ATOM 2599 N N . GLN A 1 321 ? -61.864 -15.723 38.535 1.00 29.75 321 GLN A N 1
ATOM 2600 C CA . GLN A 1 321 ? -62.610 -15.254 39.722 1.00 29.75 321 GLN A CA 1
ATOM 2601 C C . GLN A 1 321 ? -61.692 -14.597 40.767 1.00 29.75 321 GLN A C 1
ATOM 2603 O O . GLN A 1 321 ? -60.749 -15.208 41.269 1.00 29.75 321 GLN A O 1
ATOM 2608 N N . ASP A 1 322 ? -62.010 -13.333 41.054 1.00 35.38 322 ASP A N 1
ATOM 2609 C CA . ASP A 1 322 ? -61.707 -12.606 42.287 1.00 35.38 322 ASP A CA 1
ATOM 2610 C C . ASP A 1 322 ? -62.348 -13.304 43.493 1.00 35.38 322 ASP A C 1
ATOM 2612 O O . ASP A 1 322 ? -63.443 -13.829 43.346 1.00 35.38 322 ASP A O 1
ATOM 2616 N N . GLU A 1 323 ? -61.727 -13.226 44.673 1.00 33.69 323 GLU A N 1
ATOM 2617 C CA . GLU A 1 323 ? -62.406 -13.199 45.982 1.00 33.69 323 GLU A CA 1
ATOM 2618 C C . GLU A 1 323 ? -61.420 -12.590 47.006 1.00 33.69 323 GLU A C 1
ATOM 2620 O O . GLU A 1 323 ? -60.349 -13.137 47.289 1.00 33.69 323 GLU A O 1
ATOM 2625 N N . GLU A 1 324 ? -61.779 -11.416 47.527 1.00 34.78 324 GLU A N 1
ATOM 2626 C CA . GLU A 1 324 ? -61.210 -10.792 48.724 1.00 34.78 324 GLU A CA 1
ATOM 2627 C C . GLU A 1 324 ? -61.656 -11.553 49.983 1.00 34.78 324 GLU A C 1
ATOM 2629 O O . GLU A 1 324 ? -62.822 -11.913 50.108 1.00 34.78 324 GLU A O 1
ATOM 2634 N N . SER A 1 325 ? -60.792 -11.664 50.995 1.00 32.53 325 SER A N 1
ATOM 2635 C CA . SER A 1 325 ? -61.270 -11.642 52.385 1.00 32.53 325 SER A CA 1
ATOM 2636 C C . SER A 1 325 ? -60.171 -11.195 53.348 1.00 32.53 325 SER A C 1
ATOM 2638 O O . SER A 1 325 ? -59.164 -11.881 53.537 1.00 32.53 325 SER A O 1
ATOM 2640 N N . GLU A 1 326 ? -60.402 -10.044 53.973 1.00 34.62 326 GLU A N 1
ATOM 2641 C CA . GLU A 1 326 ? -59.707 -9.538 55.154 1.00 34.62 326 GLU A CA 1
ATOM 2642 C C . GLU A 1 326 ? -59.921 -10.449 56.378 1.00 34.62 326 GLU A C 1
ATOM 2644 O O . GLU A 1 326 ? -60.992 -11.029 56.554 1.00 34.62 326 GLU A O 1
ATOM 2649 N N . THR A 1 327 ? -58.930 -10.524 57.275 1.00 31.38 327 THR A N 1
ATOM 2650 C CA . THR A 1 327 ? -59.128 -10.643 58.739 1.00 31.38 327 THR A CA 1
ATOM 2651 C C . THR A 1 327 ? -57.799 -10.400 59.484 1.00 31.38 327 THR A C 1
ATOM 2653 O O . THR A 1 327 ? -56.861 -11.186 59.398 1.00 31.38 327 THR A O 1
ATOM 2656 N N . GLU A 1 328 ? -57.719 -9.291 60.227 1.00 36.78 328 GLU A N 1
ATOM 2657 C CA . GLU A 1 328 ? -56.786 -9.039 61.351 1.00 36.78 328 GLU A CA 1
ATOM 2658 C C . GLU A 1 328 ? -57.429 -9.520 62.689 1.00 36.78 328 GLU A C 1
ATOM 2660 O O . GLU A 1 328 ? -58.622 -9.830 62.692 1.00 36.78 328 GLU A O 1
ATOM 2665 N N . PRO A 1 329 ? -56.794 -9.402 63.882 1.00 49.62 329 PRO A N 1
ATOM 2666 C CA . PRO A 1 329 ? -55.448 -9.819 64.309 1.00 49.62 329 PRO A CA 1
ATOM 2667 C C . PRO A 1 329 ? -55.485 -10.573 65.675 1.00 49.62 329 PRO A C 1
ATOM 2669 O O . PRO A 1 329 ? -56.435 -10.441 66.445 1.00 49.62 329 PRO A O 1
ATOM 2672 N N . GLU A 1 330 ? -54.423 -11.288 66.074 1.00 30.47 330 GLU A N 1
ATOM 2673 C CA . GLU A 1 330 ? -54.294 -11.778 67.465 1.00 30.47 330 GLU A CA 1
ATOM 2674 C C . GLU A 1 330 ? -52.846 -11.691 67.989 1.00 30.47 330 GLU A C 1
ATOM 2676 O O . GLU A 1 330 ? -51.877 -11.997 67.296 1.00 30.47 330 GLU A O 1
ATOM 2681 N N . ALA A 1 331 ? -52.700 -11.245 69.238 1.00 40.50 331 ALA A N 1
ATOM 2682 C CA . ALA A 1 331 ? -51.461 -11.110 70.012 1.00 40.50 331 ALA A CA 1
ATOM 2683 C C . ALA A 1 331 ? -51.768 -11.480 71.484 1.00 40.50 331 ALA A C 1
ATOM 2685 O O . ALA A 1 331 ? -52.941 -11.463 71.855 1.00 40.50 331 ALA A O 1
ATOM 2686 N N . PRO A 1 332 ? -50.797 -11.576 72.424 1.00 52.50 332 PRO A N 1
ATOM 2687 C CA . PRO A 1 332 ? -49.413 -12.085 72.389 1.00 52.50 332 PRO A CA 1
ATOM 2688 C C . PRO A 1 332 ? -49.097 -13.047 73.583 1.00 52.50 332 PRO A C 1
ATOM 2690 O O . PRO A 1 332 ? -49.963 -13.279 74.426 1.00 52.50 332 PRO A O 1
ATOM 2693 N N . LYS A 1 333 ? -47.810 -13.462 73.720 1.00 32.84 333 LYS A N 1
ATOM 2694 C CA . LYS A 1 333 ? -46.998 -13.791 74.950 1.00 32.84 333 LYS A CA 1
ATOM 2695 C C . LYS A 1 333 ? -46.382 -15.216 74.970 1.00 32.84 333 LYS A C 1
ATOM 2697 O O . LYS A 1 333 ? -46.950 -16.103 74.348 1.00 32.84 333 LYS A O 1
ATOM 2702 N N . PRO A 1 334 ? -45.348 -15.514 75.803 1.00 45.50 334 PRO A N 1
ATOM 2703 C CA . PRO A 1 334 ? -44.298 -14.669 76.400 1.00 45.50 334 PRO A CA 1
ATOM 2704 C C . PRO A 1 334 ? -42.856 -15.242 76.270 1.00 45.50 334 PRO A C 1
ATOM 2706 O O . PRO A 1 334 ? -42.617 -16.360 75.827 1.00 45.50 334 PRO A O 1
ATOM 2709 N N . HIS A 1 335 ? -41.899 -14.431 76.729 1.00 32.47 335 HIS A N 1
ATOM 2710 C CA . HIS A 1 335 ? -40.463 -14.681 76.894 1.00 32.47 335 HIS A CA 1
ATOM 2711 C C . HIS A 1 335 ? -40.079 -15.932 77.712 1.00 32.47 335 HIS A C 1
ATOM 2713 O O . HIS A 1 335 ? -40.667 -16.195 78.760 1.00 32.47 335 HIS A O 1
ATOM 2719 N N . MET A 1 336 ? -38.951 -16.561 77.349 1.00 33.50 336 MET A N 1
ATOM 2720 C CA . MET A 1 336 ? -38.071 -17.245 78.305 1.00 33.50 336 MET A CA 1
ATOM 2721 C C . MET A 1 336 ? -36.599 -16.884 78.081 1.00 33.50 336 MET A C 1
ATOM 2723 O O . MET A 1 336 ? -36.065 -16.949 76.978 1.00 33.50 336 MET A O 1
ATOM 2727 N N . HIS A 1 337 ? -35.973 -16.482 79.182 1.00 31.38 337 HIS A N 1
ATOM 2728 C CA . HIS A 1 337 ? -34.567 -16.154 79.349 1.00 31.38 337 HIS A CA 1
ATOM 2729 C C . HIS A 1 337 ? -33.872 -17.410 79.896 1.00 31.38 337 HIS A C 1
ATOM 2731 O O . HIS A 1 337 ? -34.327 -17.952 80.901 1.00 31.38 337 HIS A O 1
ATOM 2737 N N . MET A 1 338 ? -32.774 -17.865 79.290 1.00 32.38 338 MET A N 1
ATOM 2738 C CA . MET A 1 338 ? -31.892 -18.862 79.906 1.00 32.38 338 MET A CA 1
ATOM 2739 C C . MET A 1 338 ? -30.433 -18.446 79.741 1.00 32.38 338 MET A C 1
ATOM 2741 O O . MET A 1 338 ? -29.864 -18.460 78.655 1.00 32.38 338 MET A O 1
ATOM 2745 N N . SER A 1 339 ? -29.861 -18.042 80.870 1.00 32.22 339 SER A N 1
ATOM 2746 C CA . SER A 1 339 ? -28.433 -17.940 81.135 1.00 32.22 339 SER A CA 1
ATOM 2747 C C . SER A 1 339 ? -27.814 -19.331 81.235 1.00 32.22 339 SER A C 1
ATOM 2749 O O . SER A 1 339 ? -28.392 -20.206 81.880 1.00 32.22 339 SER A O 1
ATOM 2751 N N . TRP A 1 340 ? -26.609 -19.501 80.697 1.00 30.38 340 TRP A N 1
ATOM 2752 C CA . TRP A 1 340 ? -25.737 -20.631 81.009 1.00 30.38 340 TRP A CA 1
ATOM 2753 C C . TRP A 1 340 ? -24.397 -20.100 81.525 1.00 30.38 340 TRP A C 1
ATOM 2755 O O . TRP A 1 340 ? -23.680 -19.399 80.814 1.00 30.38 340 TRP A O 1
ATOM 2765 N N . SER A 1 341 ? -24.106 -20.437 82.780 1.00 34.00 341 SER A N 1
ATOM 2766 C CA . SER A 1 341 ? -22.794 -20.375 83.426 1.00 34.00 341 SER A CA 1
ATOM 2767 C C . SER A 1 341 ? -22.278 -21.808 83.551 1.00 34.00 341 SER A C 1
ATOM 2769 O O . SER A 1 341 ? -23.080 -22.714 83.778 1.00 34.00 341 SER A O 1
ATOM 2771 N N . GLY A 1 342 ? -20.967 -22.025 83.457 1.00 32.44 342 GLY A N 1
ATOM 2772 C CA . GLY A 1 342 ? -20.395 -23.349 83.703 1.00 32.44 342 GLY A CA 1
ATOM 2773 C C . GLY A 1 342 ? -18.919 -23.450 83.353 1.00 32.44 342 GLY A C 1
ATOM 2774 O O . GLY A 1 342 ? -18.571 -23.656 82.198 1.00 32.44 342 GLY A O 1
ATOM 2775 N N . ASP A 1 343 ? -18.099 -23.290 84.386 1.00 35.47 343 ASP A N 1
ATOM 2776 C CA . ASP A 1 343 ? -16.644 -23.397 84.450 1.00 35.47 343 ASP A CA 1
ATOM 2777 C C . ASP A 1 343 ? -16.035 -24.710 83.932 1.00 35.47 343 ASP A C 1
ATOM 2779 O O . ASP A 1 343 ? -16.657 -25.771 83.933 1.00 35.47 343 ASP A O 1
ATOM 2783 N N . GLY A 1 344 ? -14.732 -24.643 83.642 1.00 34.53 344 GLY A N 1
ATOM 2784 C CA . GLY A 1 344 ? -13.839 -25.799 83.555 1.00 34.53 344 GLY A CA 1
ATOM 2785 C C . GLY A 1 344 ? -12.389 -25.370 83.330 1.00 34.53 344 GLY A C 1
ATOM 2786 O O . GLY A 1 344 ? -11.943 -25.288 82.191 1.00 34.53 344 GLY A O 1
ATOM 2787 N N . GLY A 1 345 ? -11.683 -25.028 84.413 1.00 33.12 345 GLY A N 1
ATOM 2788 C CA . GLY A 1 345 ? -10.309 -24.511 84.394 1.00 33.12 345 GLY A CA 1
ATOM 2789 C C . GLY A 1 345 ? -9.187 -25.543 84.586 1.00 33.12 345 GLY A C 1
ATOM 2790 O O . GLY A 1 345 ? -9.370 -26.733 84.343 1.00 33.12 345 GLY A O 1
ATOM 2791 N N . LEU A 1 346 ? -8.074 -25.011 85.132 1.00 34.53 346 LEU A N 1
ATOM 2792 C CA . LEU A 1 346 ? -6.809 -25.612 85.623 1.00 34.53 346 LEU A CA 1
ATOM 2793 C C . LEU A 1 346 ? -5.649 -25.507 84.609 1.00 34.53 346 LEU A C 1
ATOM 2795 O O . LEU A 1 346 ? -5.675 -26.147 83.567 1.00 34.53 346 LEU A O 1
ATOM 2799 N N . ARG A 1 347 ? -4.668 -24.603 84.812 1.00 32.56 347 ARG A N 1
ATOM 2800 C CA . ARG A 1 347 ? -3.508 -24.602 85.766 1.00 32.56 347 ARG A CA 1
ATOM 2801 C C . ARG A 1 347 ? -2.220 -24.686 84.903 1.00 32.56 347 ARG A C 1
ATOM 2803 O O . ARG A 1 347 ? -2.278 -25.318 83.861 1.00 32.56 347 ARG A O 1
ATOM 2810 N N . THR A 1 348 ? -1.049 -24.104 85.172 1.00 39.62 348 THR A N 1
ATOM 2811 C CA . THR A 1 348 ? -0.373 -23.557 86.367 1.00 39.62 348 THR A CA 1
ATOM 2812 C C . THR A 1 348 ? 0.734 -22.566 85.945 1.00 39.62 348 THR A C 1
ATOM 2814 O O . THR A 1 348 ? 1.445 -22.826 84.977 1.00 39.62 348 THR A O 1
ATOM 2817 N N . ASP A 1 349 ? 0.875 -21.493 86.726 1.00 34.12 349 ASP A N 1
ATOM 2818 C CA . ASP A 1 349 ? 2.075 -20.898 87.352 1.00 34.12 349 ASP A CA 1
ATOM 2819 C C . ASP A 1 349 ? 3.406 -20.693 86.595 1.00 34.12 349 ASP A C 1
ATOM 2821 O O . ASP A 1 349 ? 4.098 -21.638 86.220 1.00 34.12 349 ASP A O 1
ATOM 2825 N N . ARG A 1 350 ? 3.867 -19.429 86.596 1.00 34.50 350 ARG A N 1
ATOM 2826 C CA . ARG A 1 350 ? 5.262 -19.064 86.912 1.00 34.50 350 ARG A CA 1
ATOM 2827 C C . ARG A 1 350 ? 5.324 -17.642 87.491 1.00 34.50 350 ARG A C 1
ATOM 2829 O O . ARG A 1 350 ? 5.145 -16.667 86.768 1.00 34.50 350 ARG A O 1
ATOM 2836 N N . LEU A 1 351 ? 5.581 -17.547 88.793 1.00 41.06 351 LEU A N 1
ATOM 2837 C CA . LEU A 1 351 ? 6.083 -16.359 89.487 1.00 41.06 351 LEU A CA 1
ATOM 2838 C C . LEU A 1 351 ? 7.470 -16.717 90.020 1.00 41.06 351 LEU A C 1
ATOM 2840 O O . LEU A 1 351 ? 7.586 -17.710 90.729 1.00 41.06 351 LEU A O 1
ATOM 2844 N N . GLU A 1 352 ? 8.479 -15.905 89.723 1.00 44.38 352 GLU A N 1
ATOM 2845 C CA . GLU A 1 352 ? 9.666 -15.750 90.569 1.00 44.38 352 GLU A CA 1
ATOM 2846 C C . GLU A 1 352 ? 9.999 -14.256 90.615 1.00 44.38 352 GLU A C 1
ATOM 2848 O O . GLU A 1 352 ? 10.203 -13.606 89.588 1.00 44.38 352 GLU A O 1
ATOM 2853 N N . THR A 1 353 ? 9.947 -13.719 91.827 1.00 44.97 353 THR A N 1
ATOM 2854 C CA . THR A 1 353 ? 10.324 -12.369 92.242 1.00 44.97 353 THR A CA 1
ATOM 2855 C C . THR A 1 353 ? 11.761 -12.357 92.757 1.00 44.97 353 THR A C 1
ATOM 2857 O O . THR A 1 353 ? 12.152 -13.297 93.438 1.00 44.97 353 THR A O 1
ATOM 2860 N N . GLU A 1 354 ? 12.439 -11.234 92.487 1.00 43.59 354 GLU A N 1
ATOM 2861 C CA . GLU A 1 354 ? 13.422 -10.530 93.339 1.00 43.59 354 GLU A CA 1
ATOM 2862 C C . GLU A 1 354 ? 14.737 -11.246 93.719 1.00 43.59 354 GLU A C 1
ATOM 2864 O O . GLU A 1 354 ? 14.736 -12.313 94.314 1.00 43.59 354 GLU A O 1
ATOM 2869 N N . ASP A 1 355 ? 15.890 -10.611 93.453 1.00 41.00 355 ASP A N 1
ATOM 2870 C CA . ASP A 1 355 ? 16.552 -9.811 94.497 1.00 41.00 355 ASP A CA 1
ATOM 2871 C C . ASP A 1 355 ? 17.719 -8.950 93.967 1.00 41.00 355 ASP A C 1
ATOM 2873 O O . ASP A 1 355 ? 18.286 -9.183 92.897 1.00 41.00 355 ASP A O 1
ATOM 2877 N N . ALA A 1 356 ? 18.039 -7.920 94.746 1.00 48.19 356 ALA A N 1
ATOM 2878 C CA . ALA A 1 356 ? 19.046 -6.887 94.530 1.00 48.19 356 ALA A CA 1
ATOM 2879 C C . ALA A 1 356 ? 20.493 -7.343 94.819 1.00 48.19 356 ALA A C 1
ATOM 2881 O O . ALA A 1 356 ? 20.704 -8.205 95.662 1.00 48.19 356 ALA A O 1
ATOM 2882 N N . SER A 1 357 ? 21.503 -6.676 94.233 1.00 44.75 357 SER A N 1
ATOM 2883 C CA . SER A 1 357 ? 22.611 -6.081 95.011 1.00 44.75 357 SER A CA 1
ATOM 2884 C C . SER A 1 357 ? 23.567 -5.230 94.164 1.00 44.75 357 SER A C 1
ATOM 2886 O O . SER A 1 357 ? 23.773 -5.458 92.976 1.00 44.75 357 SER A O 1
ATOM 2888 N N . LEU A 1 358 ? 24.145 -4.248 94.849 1.00 51.94 358 LEU A N 1
ATOM 2889 C CA . LEU A 1 358 ? 25.140 -3.260 94.442 1.00 51.94 358 LEU A CA 1
ATOM 2890 C C . LEU A 1 358 ? 26.516 -3.881 94.135 1.00 51.94 358 LEU A C 1
ATOM 2892 O O . LEU A 1 358 ? 27.025 -4.635 94.963 1.00 51.94 358 LEU A O 1
ATOM 2896 N N . GLN A 1 359 ? 27.154 -3.462 93.037 1.00 48.66 359 GLN A N 1
ATOM 2897 C CA . GLN A 1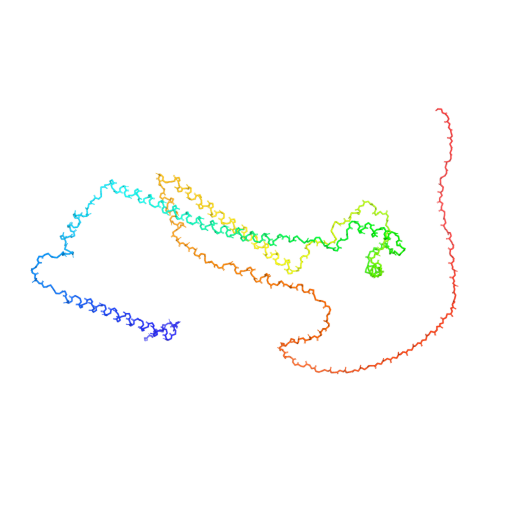 359 ? 28.458 -2.764 92.981 1.00 48.66 359 GLN A CA 1
ATOM 2898 C C . GLN A 1 359 ? 28.856 -2.470 91.535 1.00 48.66 359 GLN A C 1
ATOM 2900 O O . GLN A 1 359 ? 28.653 -3.355 90.676 1.00 48.66 359 GLN A O 1
#

Foldseek 3Di:
DDDDPDDDDPPDDPVRVVVVVVVVVVVVVVVVVVVVVVVVVVVVPDDPPDDDDDDDPPPDVVVVVVCCVVPVPPQDVVNVVVVVLVVLLVLLVVLLVLLVVVLVVLVVVLVVLVVVLVVLVVVLPPDPDPDDPPPQDPVNVVVLVVVLVVDPDAAEADPVGDDPVNVVVQVVCCVVPVHHHYHYPDDDDPDDDDDPPDPDDPDPDDPVRVVVNVVSVVVSVVSVVVSVVSVVVSVVSVVLSVVSVVCSVPDDVVSSVVSCVVPVDPPPPPPPPDPPPPPPPPPPPPVPPPPDDDDDDDDDDDDDDDDDDDDDDDDDDDDDDDDDDDDDDDDDDDDDDDDDDDDDDDDDDDDDDDDDDDD

pLDDT: mean 70.05, std 22.7, range [26.8, 97.38]

Secondary structure (DSSP, 8-state):
-----------S-HHHHHHHHHHHHHHHHHHHHHHHHHHHHHHH----------S--TT-HHHHHHHHHHH-----HHHHHHHHHHHHHHHHHHHHHHHHHHHHHHHHHHHHHHHHHHHHHHHHSPP-PPP-TTS--HHHHHHHHHHHHH-S--EEE-TT---HHHHHHHHHHHHHHS---EEE--S--SSS-PPPS-SS-TT---HHHHHHHHHHHHHHHHHHHHHHHHHHHHHHHHHHHHHHHHHTTT--HHHHHHHHHHT-S-------S-TTGGGSTTT----------------------------------------------------------------------------

Sequence (359 aa):
MAKPVAWGKNFLSSDVTEALLERERLAKALQDEEEQARLRASTLITPTVGITEQVGSAGTLGETLEADARWGKRLDDHDKQKMLKKAEVARHANLVRKLERRLALAERKLMKAENALSKVEEFLKPANRPADPESITDEERFMFRKLGLRMKAFLLLGRRGVFSGTVENMHLHWKYRELVKIIVKAKTFDQDYQRPSTLRPKNLLTKRKALARSIELQRREALYNHISALQRNVEKLRSEIEQMDIVKDHGDEELYDKLDSAYATEDEHTEEEGDEAYLETYADENDGEHESDNSIHNHHIETNFPYDIQGEEFETEAAVQDEESETEPEAPKPHMHMSWSGDGGLRTDRLETEDASLQ

InterPro domains:
  IPR001890 RNA-binding, CRM domain [PF01985] (136-188)
  IPR001890 RNA-binding, CRM domain [PS51295] (134-243)
  IPR001890 RNA-binding, CRM domain [SM01103] (136-225)
  IPR035920 YhbY-like superfamily [G3DSA:3.30.110.60] (135-220)
  IPR035920 YhbY-like superfamily [SSF75471] (135-189)
  IPR045278 Intron splicing facilitator CRS1/CFM2/CFM3 [PTHR31846] (8-191)